Protein AF-A0A961EN95-F1 (afdb_monomer_lite)

pLDDT: mean 81.89, std 14.08, range [35.38, 98.12]

Structure (mmCIF, N/CA/C/O backbone):
data_AF-A0A961EN95-F1
#
_entry.id   AF-A0A961EN95-F1
#
loop_
_atom_site.group_PDB
_atom_site.id
_atom_site.type_symbol
_atom_site.label_atom_id
_atom_site.label_alt_id
_atom_site.label_comp_id
_atom_site.label_asym_id
_atom_site.label_entity_id
_atom_site.label_seq_id
_atom_site.pdbx_PDB_ins_code
_atom_site.Cartn_x
_atom_site.Cartn_y
_atom_site.Cartn_z
_atom_site.occupancy
_atom_site.B_iso_or_equiv
_atom_site.auth_seq_id
_atom_site.auth_comp_id
_atom_site.auth_asym_id
_atom_site.auth_atom_id
_atom_site.pdbx_PDB_model_num
ATOM 1 N N . MET A 1 1 ? -17.219 8.122 46.975 1.00 40.56 1 MET A N 1
ATOM 2 C CA . MET A 1 1 ? -16.950 7.291 45.780 1.00 40.56 1 MET A CA 1
ATOM 3 C C . MET A 1 1 ? -17.227 8.146 44.552 1.00 40.56 1 MET A C 1
ATOM 5 O O . MET A 1 1 ? -18.374 8.546 44.395 1.00 40.56 1 MET A O 1
ATOM 9 N N . PRO A 1 2 ? -16.220 8.526 43.748 1.00 35.81 2 PRO A N 1
ATOM 10 C CA . PRO A 1 2 ? -16.478 9.260 42.516 1.00 35.81 2 PRO A CA 1
ATOM 11 C C . PRO A 1 2 ? -17.086 8.311 41.464 1.00 35.81 2 PRO A C 1
ATOM 13 O O . PRO A 1 2 ? -16.748 7.124 41.459 1.00 35.81 2 PRO A O 1
ATOM 16 N N . PRO A 1 3 ? -17.995 8.794 40.601 1.00 40.59 3 PRO A N 1
ATOM 17 C CA . PRO A 1 3 ? -18.640 7.971 39.585 1.00 40.59 3 PRO A CA 1
ATOM 18 C C . PRO A 1 3 ? -17.612 7.423 38.587 1.00 40.59 3 PRO A C 1
ATOM 20 O O . PRO A 1 3 ? -16.750 8.143 38.085 1.00 40.59 3 PRO A O 1
ATOM 23 N N . THR A 1 4 ? -17.706 6.122 38.325 1.00 43.94 4 THR A N 1
ATOM 24 C CA . THR A 1 4 ? -16.895 5.385 37.359 1.00 43.94 4 THR A CA 1
ATOM 25 C C . THR A 1 4 ? -17.227 5.838 35.938 1.00 43.94 4 THR A C 1
ATOM 27 O O . THR A 1 4 ? -18.357 5.738 35.469 1.00 43.94 4 THR A O 1
ATOM 30 N N . ASP A 1 5 ? -16.206 6.328 35.240 1.00 40.72 5 ASP A N 1
ATOM 31 C CA . ASP A 1 5 ? -16.223 6.892 33.884 1.00 40.72 5 ASP A CA 1
ATOM 32 C C . ASP A 1 5 ? -16.435 5.809 32.785 1.00 40.72 5 ASP A C 1
ATOM 34 O O . ASP A 1 5 ? -15.797 5.807 31.732 1.00 40.72 5 ASP A O 1
ATOM 38 N N . LEU A 1 6 ? -17.326 4.836 33.020 1.00 39.69 6 LEU A N 1
ATOM 39 C CA . LEU A 1 6 ? -17.596 3.667 32.161 1.00 39.69 6 LEU A CA 1
ATOM 40 C C . LEU A 1 6 ? -18.575 3.957 31.003 1.00 39.69 6 LEU A C 1
ATOM 42 O O . LEU A 1 6 ? -19.277 3.064 30.533 1.00 39.69 6 LEU A O 1
ATOM 46 N N . GLY A 1 7 ? -18.639 5.201 30.521 1.00 35.38 7 GLY A N 1
ATOM 47 C CA . GLY A 1 7 ? -19.686 5.623 29.580 1.00 35.38 7 GLY A CA 1
ATOM 48 C C . GLY A 1 7 ? -19.270 6.557 28.449 1.00 35.38 7 GLY A C 1
ATOM 49 O O . GLY A 1 7 ? -20.107 6.885 27.607 1.00 35.38 7 GLY A O 1
ATOM 50 N N . ARG A 1 8 ? -18.007 6.994 28.357 1.00 39.91 8 ARG A N 1
ATOM 51 C CA . ARG A 1 8 ? -17.582 7.829 27.222 1.00 39.91 8 ARG A CA 1
ATOM 52 C C . ARG A 1 8 ? -17.369 6.967 25.978 1.00 39.91 8 ARG A C 1
ATOM 54 O O . ARG A 1 8 ? -16.251 6.560 25.670 1.00 39.91 8 ARG A O 1
ATOM 61 N N . ARG A 1 9 ? -18.453 6.730 25.225 1.00 45.47 9 ARG A N 1
ATOM 62 C CA . ARG A 1 9 ? -18.359 6.370 23.802 1.00 45.47 9 ARG A CA 1
ATOM 63 C C . ARG A 1 9 ? -17.394 7.368 23.148 1.00 45.47 9 ARG A C 1
ATOM 65 O O . ARG A 1 9 ? -17.628 8.573 23.283 1.00 45.47 9 ARG A O 1
ATOM 72 N N . PRO A 1 10 ? -16.313 6.928 22.481 1.00 50.00 10 PRO A N 1
ATOM 73 C CA . PRO A 1 10 ? -15.479 7.854 21.734 1.00 50.00 10 PRO A CA 1
ATOM 74 C C . PRO A 1 10 ? -16.374 8.606 20.746 1.00 50.00 10 PRO A C 1
ATOM 76 O O . PRO A 1 10 ? -17.099 8.001 19.957 1.00 50.00 10 PRO A O 1
ATOM 79 N N . ALA A 1 11 ? -16.382 9.933 20.865 1.00 51.91 11 ALA A N 1
ATOM 80 C CA . ALA A 1 11 ? -17.220 10.806 20.062 1.00 51.91 11 ALA A CA 1
ATOM 81 C C . ALA A 1 11 ? -16.958 10.571 18.563 1.00 51.91 11 ALA A C 1
ATOM 83 O O . ALA A 1 11 ? -15.819 10.685 18.106 1.00 51.91 11 ALA A O 1
ATOM 84 N N . GLY A 1 12 ? -18.026 10.253 17.823 1.00 65.88 12 GLY A N 1
ATOM 85 C CA . GLY A 1 12 ? -18.112 10.307 16.361 1.00 65.88 12 GLY A CA 1
ATOM 86 C C . GLY A 1 12 ? -17.070 9.477 15.606 1.00 65.88 12 GLY A C 1
ATOM 87 O O . GLY A 1 12 ? -15.988 9.972 15.289 1.00 65.88 12 GLY A O 1
ATOM 88 N N . GLY A 1 13 ? -17.412 8.240 15.255 1.00 72.50 13 GLY A N 1
ATOM 89 C CA . GLY A 1 13 ? -16.658 7.430 14.299 1.00 72.50 13 GLY A CA 1
ATOM 90 C C . GLY A 1 13 ? -17.550 6.375 13.648 1.00 72.50 13 GLY A C 1
ATOM 91 O O . GLY A 1 13 ? -18.537 5.940 14.237 1.00 72.50 13 GLY A O 1
ATOM 92 N N . MET A 1 14 ? -17.198 5.973 12.431 1.00 87.62 14 MET A N 1
ATOM 93 C CA . MET A 1 14 ? -17.882 4.948 11.643 1.00 87.62 14 MET A CA 1
ATOM 94 C C . MET A 1 14 ? -16.895 3.795 11.421 1.00 87.62 14 MET A C 1
ATOM 96 O O . MET A 1 14 ? -16.257 3.720 10.371 1.00 87.62 14 MET A O 1
ATOM 100 N N . PRO A 1 15 ? -16.711 2.898 12.407 1.00 87.69 15 PRO A N 1
ATOM 101 C CA . PRO A 1 15 ? -15.605 1.942 12.391 1.00 87.69 15 PRO A CA 1
ATOM 102 C C . PRO A 1 15 ? -15.691 0.957 11.219 1.00 87.69 15 PRO A C 1
ATOM 104 O O . PRO A 1 15 ? -14.666 0.564 10.672 1.00 87.69 15 PRO A O 1
ATOM 107 N N . ARG A 1 16 ? -16.907 0.618 10.767 1.00 88.56 16 ARG A N 1
ATOM 108 C CA . ARG A 1 16 ? -17.115 -0.180 9.550 1.00 88.56 16 ARG A CA 1
ATOM 109 C C . ARG A 1 16 ? -16.594 0.543 8.306 1.00 88.56 16 ARG A C 1
ATOM 111 O O . ARG A 1 16 ? -15.883 -0.064 7.517 1.00 88.56 16 ARG A O 1
ATOM 118 N N . THR A 1 17 ? -16.924 1.823 8.147 1.00 89.81 17 THR A N 1
ATOM 119 C CA . THR A 1 17 ? -16.437 2.644 7.029 1.00 89.81 17 THR A CA 1
ATOM 120 C C . THR A 1 17 ? -14.921 2.779 7.080 1.00 89.81 17 THR A C 1
ATOM 122 O O . THR A 1 17 ? -14.271 2.608 6.059 1.00 89.81 17 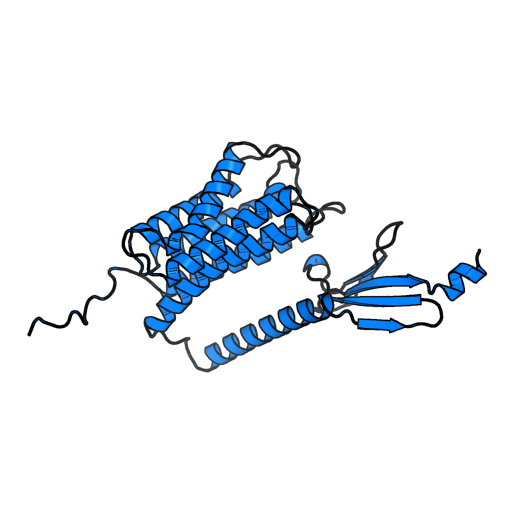THR A O 1
ATOM 125 N N . ALA A 1 18 ? -14.348 2.995 8.269 1.00 92.88 18 ALA A N 1
ATOM 126 C CA . ALA A 1 18 ? -12.901 3.054 8.445 1.00 92.88 18 ALA A CA 1
ATOM 127 C C . ALA A 1 18 ? -12.218 1.739 8.035 1.00 92.88 18 ALA A C 1
ATOM 129 O O . ALA A 1 18 ? -11.213 1.770 7.329 1.00 92.88 18 ALA A O 1
ATOM 130 N N . ALA A 1 19 ? -12.770 0.588 8.436 1.00 92.69 19 ALA A N 1
ATOM 131 C CA . ALA A 1 19 ? -12.238 -0.727 8.078 1.00 92.69 19 ALA A CA 1
ATOM 132 C C . ALA A 1 19 ? -12.330 -0.996 6.569 1.00 92.69 19 ALA A C 1
ATOM 134 O O . ALA A 1 19 ? -11.350 -1.412 5.962 1.00 92.69 19 ALA A O 1
ATOM 135 N N . VAL A 1 20 ? -13.479 -0.709 5.949 1.00 92.25 20 VAL A N 1
ATOM 136 C CA . VAL A 1 20 ? -13.663 -0.885 4.499 1.00 92.25 20 VAL A CA 1
ATOM 137 C C . VAL A 1 20 ? -12.731 0.038 3.715 1.00 92.25 20 VAL A C 1
ATOM 139 O O . VAL A 1 20 ? -12.045 -0.433 2.817 1.00 92.25 20 VAL A O 1
ATOM 142 N N . ALA A 1 21 ? -12.658 1.322 4.074 1.00 94.25 21 ALA A N 1
ATOM 143 C CA . ALA A 1 21 ? -11.811 2.291 3.386 1.00 94.25 21 ALA A CA 1
ATOM 144 C C . ALA A 1 21 ? -10.320 1.947 3.526 1.00 94.25 21 ALA A C 1
ATOM 146 O O . ALA A 1 21 ? -9.598 1.916 2.539 1.00 94.25 21 ALA A O 1
ATOM 147 N N . SER A 1 22 ? -9.850 1.610 4.729 1.00 95.75 22 SER A N 1
ATOM 148 C CA . SER A 1 22 ? -8.441 1.241 4.936 1.00 95.75 22 SER A CA 1
ATOM 149 C C . SER A 1 22 ? -8.048 -0.066 4.237 1.00 95.75 22 SER A C 1
ATOM 151 O O . SER A 1 22 ? -6.969 -0.132 3.656 1.00 95.75 22 SER A O 1
ATOM 153 N N . LEU A 1 23 ? -8.921 -1.081 4.212 1.00 95.19 23 LEU A N 1
ATOM 154 C CA . LEU A 1 23 ? -8.698 -2.290 3.410 1.00 95.19 23 LEU A CA 1
ATOM 155 C C . LEU A 1 23 ? -8.695 -1.985 1.911 1.00 95.19 23 LEU A C 1
ATOM 157 O O . LEU A 1 23 ? -7.833 -2.482 1.191 1.00 95.19 23 LEU A O 1
ATOM 161 N N . ALA A 1 24 ? -9.622 -1.143 1.446 1.00 92.56 24 ALA A N 1
ATOM 162 C CA . ALA A 1 24 ? -9.648 -0.695 0.061 1.00 92.56 24 ALA A CA 1
ATOM 163 C C . ALA A 1 24 ? -8.359 0.054 -0.307 1.00 92.56 24 ALA A C 1
ATOM 165 O O . ALA A 1 24 ? -7.840 -0.177 -1.391 1.00 92.56 24 ALA A O 1
ATOM 166 N N . ALA A 1 25 ? -7.795 0.873 0.589 1.00 95.06 25 ALA A N 1
ATOM 167 C CA . ALA A 1 25 ? -6.512 1.545 0.366 1.00 95.06 25 ALA A CA 1
ATOM 168 C C . ALA A 1 25 ? -5.360 0.545 0.180 1.00 95.06 25 ALA A C 1
ATOM 170 O O . ALA A 1 25 ? -4.603 0.658 -0.780 1.00 95.06 25 ALA A O 1
ATOM 171 N N . VAL A 1 26 ? -5.253 -0.460 1.062 1.00 96.12 26 VAL A N 1
ATOM 172 C CA . VAL A 1 26 ? -4.224 -1.512 0.966 1.00 96.12 26 VAL A CA 1
ATOM 173 C C . VAL A 1 26 ? -4.355 -2.283 -0.345 1.00 96.12 26 VAL A C 1
ATOM 175 O O . VAL A 1 26 ? -3.370 -2.448 -1.058 1.00 96.12 26 VAL A O 1
ATOM 178 N N . LEU A 1 27 ? -5.566 -2.744 -0.671 1.00 92.94 27 LEU A N 1
ATOM 179 C CA . LEU A 1 27 ? -5.818 -3.531 -1.879 1.00 92.94 27 LEU A CA 1
ATOM 180 C C . LEU A 1 27 ? -5.582 -2.712 -3.145 1.00 92.94 27 LEU A C 1
ATOM 182 O O . LEU A 1 27 ? -4.950 -3.205 -4.072 1.00 92.94 27 LEU A O 1
ATOM 186 N N . THR A 1 28 ? -6.046 -1.462 -3.167 1.00 92.62 28 THR A N 1
ATOM 187 C CA . THR A 1 28 ? -5.840 -0.565 -4.307 1.00 92.62 28 THR A CA 1
ATOM 188 C C . THR A 1 28 ? -4.356 -0.343 -4.546 1.00 92.62 28 THR A C 1
ATOM 190 O O . THR A 1 28 ? -3.914 -0.498 -5.677 1.00 92.62 28 THR A O 1
ATOM 193 N N . TYR A 1 29 ? -3.569 -0.076 -3.499 1.00 94.50 29 TYR A N 1
ATOM 194 C CA . TYR A 1 29 ? -2.125 0.085 -3.640 1.00 94.50 29 TYR A CA 1
ATOM 195 C C . TYR A 1 29 ? -1.432 -1.211 -4.081 1.00 94.50 29 TYR A C 1
ATOM 197 O O . TYR A 1 29 ? -0.677 -1.206 -5.051 1.00 94.50 29 TYR A O 1
ATOM 205 N N . ALA A 1 30 ? -1.691 -2.332 -3.402 1.00 90.69 30 ALA A N 1
ATOM 206 C CA . ALA A 1 30 ? -1.017 -3.602 -3.672 1.00 90.69 30 ALA A CA 1
ATOM 207 C C . ALA A 1 30 ? -1.330 -4.138 -5.079 1.00 90.69 30 ALA A C 1
ATOM 209 O O . ALA A 1 30 ? -0.424 -4.501 -5.825 1.00 90.69 30 ALA A O 1
ATOM 210 N N . VAL A 1 31 ? -2.609 -4.146 -5.463 1.00 86.75 31 VAL A N 1
ATOM 211 C CA . VAL A 1 31 ? -3.041 -4.612 -6.787 1.00 86.75 31 VAL A CA 1
ATOM 212 C C . VAL A 1 31 ? -2.673 -3.592 -7.859 1.00 86.75 31 VAL A C 1
ATOM 214 O O . VAL A 1 31 ? -2.130 -3.965 -8.893 1.00 86.75 31 VAL A O 1
ATOM 217 N N . GLY A 1 32 ? -2.920 -2.306 -7.611 1.00 84.62 32 GLY A N 1
ATOM 218 C CA . GLY A 1 32 ? -2.659 -1.237 -8.569 1.00 84.62 32 GLY A CA 1
ATOM 219 C C . GLY A 1 32 ? -1.178 -1.090 -8.912 1.00 84.62 32 GLY A C 1
ATOM 220 O O . GLY A 1 32 ? -0.838 -1.014 -10.088 1.00 84.62 32 GLY A O 1
ATOM 221 N N . SER A 1 33 ? -0.283 -1.155 -7.920 1.00 89.00 33 SER A N 1
ATOM 222 C CA . SER A 1 33 ? 1.169 -1.124 -8.159 1.00 89.00 33 SER A CA 1
ATOM 223 C C . SER A 1 33 ? 1.661 -2.366 -8.907 1.00 89.00 33 SER A C 1
ATOM 225 O O . SER A 1 33 ? 2.522 -2.252 -9.781 1.00 89.00 33 SER A O 1
ATOM 227 N N . GLY A 1 34 ? 1.084 -3.539 -8.624 1.00 86.19 34 GLY A N 1
ATOM 228 C CA . GLY A 1 34 ? 1.354 -4.778 -9.354 1.00 86.19 34 GLY A CA 1
ATOM 229 C C . GLY A 1 34 ? 0.920 -4.706 -10.819 1.00 86.19 34 GLY A C 1
ATOM 230 O O . GLY A 1 34 ? 1.717 -5.008 -11.703 1.00 86.19 34 GLY A O 1
ATOM 231 N N . ILE A 1 35 ? -0.304 -4.236 -11.090 1.00 81.25 35 ILE A N 1
ATOM 232 C CA . ILE A 1 35 ? -0.808 -4.031 -12.459 1.00 81.25 35 ILE A CA 1
ATOM 233 C C . ILE A 1 35 ? 0.032 -2.977 -13.186 1.00 81.25 35 ILE A C 1
ATOM 235 O O . ILE A 1 35 ? 0.451 -3.211 -14.314 1.00 81.25 35 ILE A O 1
ATOM 239 N N . ALA A 1 36 ? 0.313 -1.839 -12.545 1.00 85.31 36 ALA A N 1
ATOM 240 C CA . ALA A 1 36 ? 1.111 -0.769 -13.141 1.00 85.31 36 ALA A CA 1
ATOM 241 C C . ALA A 1 36 ? 2.510 -1.256 -13.544 1.00 85.31 36 ALA A C 1
ATOM 243 O O . ALA A 1 36 ? 3.006 -0.855 -14.592 1.00 85.31 36 ALA A O 1
ATOM 244 N N . SER A 1 37 ? 3.102 -2.148 -12.740 1.00 86.38 37 SER A N 1
ATOM 245 C CA . SER A 1 37 ? 4.394 -2.781 -13.020 1.00 86.38 37 SER A CA 1
ATOM 246 C C . SER A 1 37 ? 4.289 -3.804 -14.161 1.00 86.38 37 SER A C 1
ATOM 248 O O . SER A 1 37 ? 5.134 -3.818 -15.046 1.00 86.38 37 SER A O 1
ATOM 250 N N . ALA A 1 38 ? 3.235 -4.629 -14.179 1.00 80.94 38 ALA A N 1
ATOM 251 C CA . ALA A 1 38 ? 3.020 -5.660 -15.200 1.00 80.94 38 ALA A CA 1
ATOM 252 C C . ALA A 1 38 ? 2.708 -5.097 -16.599 1.00 80.94 38 ALA A C 1
ATOM 254 O O . ALA A 1 38 ? 2.898 -5.787 -17.596 1.00 80.94 38 ALA A O 1
ATOM 255 N N . LEU A 1 39 ? 2.210 -3.860 -16.674 1.00 82.56 39 LEU A N 1
ATOM 256 C CA . LEU A 1 39 ? 1.922 -3.171 -17.933 1.00 82.56 39 LEU A CA 1
ATOM 257 C C . LEU A 1 39 ? 3.146 -2.471 -18.544 1.00 82.56 39 LEU A C 1
ATOM 259 O O . LEU A 1 39 ? 3.028 -1.915 -19.638 1.00 82.56 39 LEU A O 1
ATOM 263 N N . GLN A 1 40 ? 4.296 -2.463 -17.862 1.00 83.94 40 GLN A N 1
ATOM 264 C CA . GLN A 1 40 ? 5.496 -1.821 -18.392 1.00 83.94 40 GLN A CA 1
ATOM 265 C C . GLN A 1 40 ? 6.190 -2.678 -19.463 1.00 83.94 40 GLN A C 1
ATOM 267 O O . GLN A 1 40 ? 6.156 -3.907 -19.382 1.00 83.94 40 GLN A O 1
ATOM 272 N N . PRO A 1 41 ? 6.845 -2.052 -20.462 1.00 75.62 41 PRO A N 1
ATOM 273 C CA . PRO A 1 41 ? 7.662 -2.767 -21.439 1.00 75.62 41 PRO A CA 1
ATOM 274 C C . PRO A 1 41 ? 8.852 -3.489 -20.784 1.00 75.62 41 PRO A C 1
ATOM 276 O O . PRO A 1 41 ? 9.257 -3.168 -19.663 1.00 75.62 41 PRO A O 1
ATOM 279 N N . THR A 1 42 ? 9.467 -4.421 -21.520 1.00 68.31 42 THR A N 1
ATOM 280 C CA . THR A 1 42 ? 10.702 -5.111 -21.110 1.00 68.31 42 THR A CA 1
ATOM 281 C C . THR A 1 42 ? 11.794 -4.093 -20.756 1.00 68.31 42 THR A C 1
ATOM 283 O O . THR A 1 42 ? 12.233 -3.340 -21.625 1.00 68.31 42 THR A O 1
ATOM 286 N N . GLY A 1 43 ? 12.204 -4.047 -19.483 1.00 70.56 43 GLY A N 1
ATOM 287 C CA . GLY A 1 43 ? 13.193 -3.091 -18.957 1.00 70.56 43 GLY A CA 1
ATOM 288 C C . GLY A 1 43 ? 12.840 -2.487 -17.591 1.00 70.56 43 GLY A C 1
ATOM 289 O O . GLY A 1 43 ? 13.733 -2.035 -16.875 1.00 70.56 43 GLY A O 1
ATOM 290 N N . TYR A 1 44 ? 11.563 -2.518 -17.189 1.00 81.50 44 TYR A N 1
ATOM 291 C CA . TYR A 1 44 ? 11.154 -2.145 -15.831 1.00 81.50 44 TYR A CA 1
ATOM 292 C C . TYR A 1 44 ? 11.327 -3.324 -14.865 1.00 81.50 44 TYR A C 1
ATOM 294 O O . TYR A 1 44 ? 10.614 -4.324 -14.949 1.00 81.50 44 TYR A O 1
ATOM 302 N N . ALA A 1 45 ? 12.261 -3.198 -13.924 1.00 83.88 45 ALA A N 1
ATOM 303 C CA . ALA A 1 45 ? 12.515 -4.198 -12.891 1.00 83.88 45 ALA A CA 1
ATOM 304 C C . ALA A 1 45 ? 11.823 -3.780 -11.583 1.00 83.88 45 ALA A C 1
ATOM 306 O O . ALA A 1 45 ? 12.320 -2.917 -10.864 1.00 83.88 45 ALA A O 1
ATOM 307 N N . ALA A 1 46 ? 10.655 -4.356 -11.279 1.00 85.00 46 ALA A N 1
ATOM 308 C CA . ALA A 1 46 ? 9.823 -3.955 -10.134 1.00 85.00 46 ALA A CA 1
ATOM 309 C C . ALA A 1 46 ? 10.471 -4.202 -8.756 1.00 85.00 46 ALA A C 1
ATOM 311 O O . ALA A 1 46 ? 10.042 -3.639 -7.751 1.00 85.00 46 ALA A O 1
ATOM 312 N N . ASP A 1 47 ? 11.481 -5.061 -8.691 1.00 83.25 47 ASP A N 1
ATOM 313 C CA . ASP A 1 47 ? 12.288 -5.311 -7.502 1.00 83.25 47 ASP A CA 1
ATOM 314 C C . ASP A 1 47 ? 13.298 -4.189 -7.235 1.00 83.25 47 ASP A C 1
ATOM 316 O O . ASP A 1 47 ? 13.544 -3.862 -6.076 1.00 83.25 47 ASP A O 1
ATOM 320 N N . GLN A 1 48 ? 13.826 -3.562 -8.286 1.00 84.88 48 GLN A N 1
ATOM 321 C CA . GLN A 1 48 ? 14.846 -2.517 -8.187 1.00 84.88 48 GLN A CA 1
ATOM 322 C C . GLN A 1 48 ? 14.261 -1.105 -8.303 1.00 84.88 48 GLN A C 1
ATOM 324 O O . GLN A 1 48 ? 14.651 -0.214 -7.556 1.00 84.88 48 GLN A O 1
ATOM 329 N N . GLN A 1 49 ? 13.299 -0.895 -9.200 1.00 88.12 49 GLN A N 1
ATOM 330 C CA . GLN A 1 49 ? 12.781 0.426 -9.560 1.00 88.12 49 GLN A CA 1
ATOM 331 C C . GLN A 1 49 ? 11.549 0.821 -8.739 1.00 88.12 49 GLN A C 1
ATOM 333 O O . GLN A 1 49 ? 10.697 -0.010 -8.384 1.00 88.12 49 GLN A O 1
ATOM 338 N N . SER A 1 50 ? 11.442 2.120 -8.450 1.00 90.12 50 SER A N 1
ATOM 339 C CA . SER A 1 50 ? 10.388 2.662 -7.600 1.00 90.12 50 SER A CA 1
ATOM 340 C C . SER A 1 50 ? 9.020 2.537 -8.262 1.00 90.12 50 SER A C 1
ATOM 342 O O . SER A 1 50 ? 8.879 2.654 -9.482 1.00 90.12 50 SER A O 1
ATOM 344 N N . VAL A 1 51 ? 7.973 2.373 -7.453 1.00 89.81 51 VAL A N 1
ATOM 345 C CA . VAL A 1 51 ? 6.589 2.535 -7.929 1.00 89.81 51 VAL A CA 1
ATOM 346 C C . VAL A 1 51 ? 6.332 3.986 -8.334 1.00 89.81 51 VAL A C 1
ATOM 348 O O . VAL A 1 51 ? 5.571 4.236 -9.265 1.00 89.81 51 VAL A O 1
ATOM 351 N N . THR A 1 52 ? 6.965 4.955 -7.664 1.00 91.06 52 THR A N 1
ATOM 352 C CA . THR A 1 52 ? 6.794 6.377 -8.000 1.00 91.06 52 THR A CA 1
ATOM 353 C C . THR A 1 52 ? 7.405 6.749 -9.346 1.00 91.06 52 THR A C 1
ATOM 355 O O . THR A 1 52 ? 6.983 7.745 -9.932 1.00 91.06 52 THR A O 1
ATOM 358 N N . ASP A 1 53 ? 8.354 5.967 -9.870 1.00 90.88 53 ASP A N 1
ATOM 359 C CA . ASP A 1 53 ? 8.919 6.201 -11.205 1.00 90.88 53 ASP A CA 1
ATOM 360 C C . ASP A 1 53 ? 7.860 5.997 -12.295 1.00 90.88 53 ASP A C 1
ATOM 362 O O . ASP A 1 53 ? 7.899 6.653 -13.332 1.00 90.88 53 ASP A O 1
ATOM 366 N N . LEU A 1 54 ? 6.837 5.179 -12.019 1.00 90.00 54 LEU A N 1
ATOM 367 C CA . LEU A 1 54 ? 5.703 4.950 -12.916 1.00 90.00 54 LEU A CA 1
ATOM 368 C C . LEU A 1 54 ? 4.768 6.165 -13.052 1.00 90.00 54 LEU A C 1
ATOM 370 O O . LEU A 1 54 ? 3.824 6.128 -13.840 1.00 90.00 54 LEU A O 1
ATOM 374 N N . LEU A 1 55 ? 5.007 7.230 -12.279 1.00 90.56 55 LEU A N 1
ATOM 375 C CA . LEU A 1 55 ? 4.316 8.513 -12.409 1.00 90.56 55 LEU A CA 1
ATOM 376 C C . LEU A 1 55 ? 4.966 9.430 -13.451 1.00 90.56 55 LEU A C 1
ATOM 378 O O . LEU A 1 55 ? 4.381 10.462 -13.766 1.00 90.56 55 LEU A O 1
ATOM 382 N N . ALA A 1 56 ? 6.146 9.083 -13.972 1.00 90.31 56 ALA A N 1
ATOM 383 C CA . ALA A 1 56 ? 6.863 9.934 -14.909 1.00 90.31 56 ALA A CA 1
ATOM 384 C C . ALA A 1 56 ? 6.148 10.077 -16.265 1.00 90.31 56 ALA A C 1
ATOM 386 O O . ALA A 1 56 ? 5.452 9.179 -16.750 1.00 90.31 56 ALA A O 1
ATOM 387 N N . ASP A 1 57 ? 6.343 11.228 -16.894 1.00 85.56 57 ASP A N 1
ATOM 388 C CA . ASP A 1 57 ? 5.931 11.517 -18.257 1.00 85.56 57 ASP A CA 1
ATOM 389 C C . ASP A 1 57 ? 6.606 10.550 -19.244 1.00 85.56 57 ASP A C 1
ATOM 391 O O . ASP A 1 57 ? 7.753 10.138 -19.082 1.00 85.56 57 ASP A O 1
ATOM 395 N N . GLY A 1 58 ? 5.851 10.120 -20.259 1.00 82.31 58 GLY A N 1
ATOM 396 C CA . GLY A 1 58 ? 6.308 9.128 -21.239 1.00 82.31 58 GLY A CA 1
ATOM 397 C C . GLY A 1 58 ? 6.200 7.663 -20.791 1.00 82.31 58 GLY A C 1
ATOM 398 O O . GLY A 1 58 ? 6.343 6.778 -21.633 1.00 82.31 58 GLY A O 1
ATOM 399 N N . VAL A 1 59 ? 5.875 7.383 -19.521 1.00 86.38 59 VAL A N 1
ATOM 400 C CA . VAL A 1 59 ? 5.642 6.011 -19.039 1.00 86.38 59 VAL A CA 1
ATOM 401 C C . VAL A 1 59 ? 4.318 5.452 -19.595 1.00 86.38 59 VAL A C 1
ATOM 403 O O . VAL A 1 59 ? 3.256 6.068 -19.417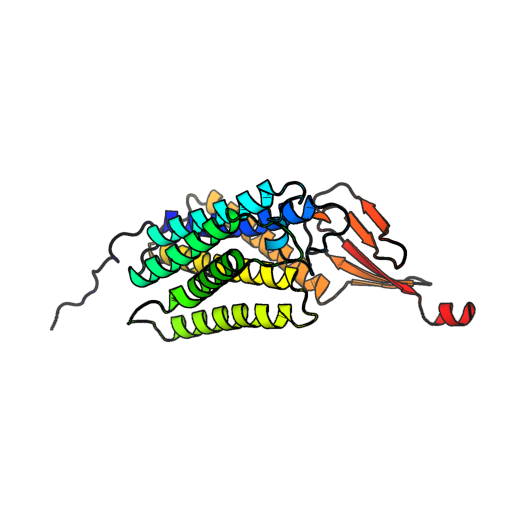 1.00 86.38 59 VAL A O 1
ATOM 406 N N . PRO A 1 60 ? 4.324 4.270 -20.244 1.00 81.75 60 PRO A N 1
ATOM 407 C CA . PRO A 1 60 ? 3.105 3.608 -20.697 1.00 81.75 60 PRO A CA 1
ATOM 408 C C . PRO A 1 60 ? 2.123 3.353 -19.552 1.00 81.75 60 PRO A C 1
ATOM 410 O O . PRO A 1 60 ? 2.500 2.942 -18.456 1.00 81.75 60 PRO A O 1
ATOM 413 N N . PHE A 1 61 ? 0.833 3.576 -19.815 1.00 84.44 61 PHE A N 1
ATOM 414 C CA . PHE A 1 61 ? -0.248 3.343 -18.848 1.00 84.44 61 PHE A CA 1
ATOM 415 C C . PHE A 1 61 ? -0.077 4.082 -17.505 1.00 84.44 61 PHE A C 1
ATOM 417 O O . PHE A 1 61 ? -0.637 3.655 -16.496 1.00 84.44 61 PHE A O 1
ATOM 424 N N . ARG A 1 62 ? 0.616 5.233 -17.493 1.00 87.31 62 ARG A N 1
ATOM 425 C CA . ARG A 1 62 ? 0.811 6.108 -16.316 1.00 87.31 62 ARG A CA 1
ATOM 426 C C . ARG A 1 62 ? -0.456 6.335 -15.488 1.00 87.31 62 ARG A C 1
ATOM 428 O O . ARG A 1 62 ? -0.411 6.402 -14.262 1.00 87.31 62 ARG A O 1
ATOM 435 N N . TRP A 1 63 ? -1.608 6.429 -16.150 1.00 86.19 63 TRP A N 1
ATOM 436 C CA . TRP A 1 63 ? -2.907 6.616 -15.500 1.00 86.19 63 TRP A CA 1
ATOM 437 C C . TRP A 1 63 ? -3.234 5.524 -14.464 1.00 86.19 63 TRP A C 1
ATOM 439 O O . TRP A 1 63 ? -3.941 5.810 -13.500 1.00 86.19 63 TRP A O 1
ATOM 449 N N . VAL A 1 64 ? -2.698 4.304 -14.611 1.00 87.50 64 VAL A N 1
ATOM 450 C CA . VAL A 1 64 ? -2.854 3.211 -13.637 1.00 87.50 64 VAL A CA 1
ATOM 451 C C . VAL A 1 64 ? -2.095 3.530 -12.350 1.00 87.50 64 VAL A C 1
ATOM 453 O O . VAL A 1 64 ? -2.655 3.394 -11.261 1.00 87.50 64 VAL A O 1
ATOM 456 N N . ALA A 1 65 ? -0.850 4.004 -12.454 1.00 88.12 65 ALA A N 1
ATOM 457 C CA . ALA A 1 65 ? -0.053 4.418 -11.301 1.00 88.12 65 ALA A CA 1
ATOM 458 C C . ALA A 1 65 ? -0.682 5.637 -10.605 1.00 88.12 65 ALA A C 1
ATOM 460 O O . ALA A 1 65 ? -0.917 5.601 -9.397 1.00 88.12 65 ALA A O 1
ATOM 461 N N . VAL A 1 66 ? -1.071 6.663 -11.371 1.00 91.75 66 VAL A N 1
ATOM 462 C CA . VAL A 1 66 ? -1.792 7.845 -10.860 1.00 91.75 66 VAL A CA 1
ATOM 463 C C . VAL A 1 66 ? -3.065 7.427 -10.121 1.00 91.75 66 VAL A C 1
ATOM 465 O O . VAL A 1 66 ? -3.263 7.794 -8.962 1.00 91.75 66 VAL A O 1
ATOM 468 N N . GLY A 1 67 ? -3.905 6.600 -10.752 1.00 89.31 67 GLY A N 1
ATOM 469 C CA . GLY A 1 67 ? -5.135 6.087 -10.150 1.00 89.31 67 GLY A CA 1
ATOM 470 C C . GLY A 1 67 ? -4.873 5.306 -8.863 1.00 89.31 67 GLY A C 1
ATOM 471 O O . GLY A 1 67 ? -5.593 5.482 -7.882 1.00 89.31 67 GLY A O 1
ATOM 472 N N . THR A 1 68 ? -3.802 4.510 -8.829 1.00 92.81 68 THR A N 1
ATOM 473 C CA . THR A 1 68 ? -3.383 3.744 -7.648 1.00 92.81 68 THR A CA 1
ATOM 474 C C . THR A 1 68 ? -3.074 4.658 -6.462 1.00 92.81 68 THR A C 1
ATOM 476 O O . THR A 1 68 ? -3.622 4.448 -5.377 1.00 92.81 68 THR A O 1
ATOM 479 N N . PHE A 1 69 ? -2.242 5.688 -6.651 1.00 94.69 69 PHE A N 1
ATOM 480 C CA . PHE A 1 69 ? -1.891 6.636 -5.586 1.00 94.69 69 PHE A CA 1
ATOM 481 C C . PHE A 1 69 ? -3.091 7.483 -5.155 1.00 94.69 69 PHE A C 1
ATOM 483 O O . PHE A 1 69 ? -3.386 7.565 -3.961 1.00 94.69 69 PHE A O 1
ATOM 490 N N . VAL A 1 70 ? -3.832 8.052 -6.112 1.00 95.62 70 VAL A N 1
ATOM 491 C CA . VAL A 1 70 ? -4.986 8.920 -5.836 1.00 95.62 70 VAL A CA 1
ATOM 492 C C . VAL A 1 70 ? -6.068 8.172 -5.063 1.00 95.62 70 VAL A C 1
ATOM 494 O O . VAL A 1 70 ? -6.505 8.635 -4.010 1.00 95.62 70 VAL A O 1
ATOM 497 N N . LEU A 1 71 ? -6.480 6.993 -5.532 1.00 94.19 71 LEU A N 1
ATOM 498 C CA . LEU A 1 71 ? -7.527 6.219 -4.866 1.00 94.19 71 LEU A CA 1
ATOM 499 C C . LEU A 1 71 ? -7.072 5.731 -3.487 1.00 94.19 71 LEU A C 1
ATOM 501 O O . LEU A 1 71 ? -7.827 5.854 -2.523 1.00 94.19 71 LEU A O 1
ATOM 505 N N . SER A 1 72 ? -5.835 5.239 -3.358 1.00 95.00 72 SER A N 1
ATOM 506 C CA . SER A 1 72 ? -5.306 4.791 -2.063 1.00 95.00 72 SER A CA 1
ATOM 507 C C . SER A 1 72 ? -5.240 5.942 -1.055 1.00 95.00 72 SER A C 1
ATOM 509 O O . SER A 1 72 ? -5.689 5.790 0.081 1.00 95.00 72 SER A O 1
ATOM 511 N N . GLY A 1 73 ? -4.754 7.115 -1.473 1.00 96.50 73 GLY A N 1
ATOM 512 C CA . GLY A 1 73 ? -4.694 8.317 -0.643 1.00 96.50 73 GLY A CA 1
ATOM 513 C C . GLY A 1 73 ? -6.077 8.795 -0.190 1.00 96.50 73 GLY A C 1
ATOM 514 O O . GLY A 1 73 ? -6.296 8.997 1.008 1.00 96.50 73 GLY A O 1
ATOM 515 N N . LEU A 1 74 ? -7.047 8.875 -1.107 1.00 96.75 74 LEU A N 1
ATOM 516 C CA . LEU A 1 74 ? -8.434 9.239 -0.789 1.00 96.75 74 LEU A CA 1
ATOM 517 C C . LEU A 1 74 ? -9.079 8.254 0.196 1.00 96.75 74 LEU A C 1
ATOM 519 O O . LEU A 1 74 ? -9.763 8.669 1.136 1.00 96.75 74 LEU A O 1
ATOM 523 N N . MET A 1 75 ? -8.829 6.954 0.030 1.00 97.31 75 MET A N 1
ATOM 524 C CA . MET A 1 75 ? -9.312 5.927 0.953 1.00 97.31 75 MET A CA 1
ATOM 525 C C . MET A 1 75 ? -8.686 6.056 2.351 1.00 97.31 75 MET A C 1
ATOM 527 O O . MET A 1 75 ? -9.382 5.865 3.352 1.00 97.31 75 MET A O 1
ATOM 531 N N . VAL A 1 76 ? -7.412 6.452 2.456 1.00 97.50 76 VAL A N 1
ATOM 532 C CA . VAL A 1 76 ? -6.774 6.768 3.748 1.00 97.50 76 VAL A CA 1
ATOM 533 C C . VAL A 1 76 ? -7.398 8.005 4.394 1.00 97.50 76 VAL A C 1
ATOM 535 O O . VAL A 1 76 ? -7.660 7.982 5.597 1.00 97.50 76 VAL A O 1
ATOM 538 N N . VAL A 1 77 ? -7.697 9.062 3.631 1.00 97.81 77 VAL A N 1
ATOM 539 C CA . VAL A 1 77 ? -8.394 10.254 4.155 1.00 97.81 77 VAL A CA 1
ATOM 540 C C . VAL A 1 77 ? -9.777 9.877 4.691 1.00 97.81 77 VAL A C 1
ATOM 542 O O . VAL A 1 77 ? -10.130 10.242 5.815 1.00 97.81 77 VAL A O 1
ATOM 545 N N . LEU A 1 78 ? -10.543 9.087 3.935 1.00 96.38 78 LEU A N 1
ATOM 546 C CA . LEU A 1 78 ? -11.847 8.590 4.373 1.00 96.38 78 LEU A CA 1
ATOM 547 C C . LEU A 1 78 ? -11.727 7.740 5.647 1.00 96.38 78 LEU A C 1
ATOM 549 O O . LEU A 1 78 ? -12.504 7.921 6.590 1.00 96.38 78 LEU A O 1
ATOM 553 N N . ALA A 1 79 ? -10.728 6.853 5.710 1.00 95.38 79 ALA A N 1
ATOM 554 C CA . ALA A 1 79 ? -10.440 6.071 6.906 1.00 95.38 79 ALA A CA 1
ATOM 555 C C . ALA A 1 79 ? -10.107 6.978 8.099 1.00 95.38 79 ALA A C 1
ATOM 557 O O . ALA A 1 79 ? -10.644 6.766 9.184 1.00 95.38 79 ALA A O 1
ATOM 558 N N . ALA A 1 80 ? -9.303 8.025 7.902 1.00 95.62 80 ALA A N 1
ATOM 559 C CA . ALA A 1 80 ? -8.930 8.981 8.940 1.00 95.62 80 ALA A CA 1
ATOM 560 C C . ALA A 1 80 ? -10.133 9.728 9.524 1.00 95.62 80 ALA A C 1
ATOM 562 O O . ALA A 1 80 ? -10.234 9.875 10.744 1.00 95.62 80 ALA A O 1
ATOM 563 N N . ILE A 1 81 ? -11.065 10.160 8.672 1.00 94.69 81 ILE A N 1
ATOM 564 C CA . ILE A 1 81 ? -12.297 10.841 9.090 1.00 94.69 81 ILE A CA 1
ATOM 565 C C . ILE A 1 81 ? -13.188 9.886 9.900 1.00 94.69 81 ILE A C 1
ATOM 567 O O . ILE A 1 81 ? -13.712 10.263 10.955 1.00 94.69 81 ILE A O 1
ATOM 571 N N . ALA A 1 82 ? -13.323 8.641 9.435 1.00 92.56 82 ALA A N 1
ATOM 572 C CA . ALA A 1 82 ? -14.214 7.638 10.009 1.00 92.56 82 ALA A CA 1
ATOM 573 C C . ALA A 1 82 ? -13.668 6.950 11.277 1.00 92.56 82 ALA A C 1
ATOM 575 O O . ALA A 1 82 ? -14.454 6.410 12.061 1.00 92.56 82 ALA A O 1
ATOM 576 N N . LEU A 1 83 ? -12.350 6.940 11.499 1.00 91.94 83 LEU A N 1
ATOM 577 C CA . LEU A 1 83 ? -11.722 6.189 12.589 1.00 91.94 83 LEU A CA 1
ATOM 578 C C . LEU A 1 83 ? -12.077 6.786 13.970 1.00 91.94 83 LEU A C 1
ATOM 580 O O . LEU A 1 83 ? -11.887 7.985 14.183 1.00 91.94 83 LEU A O 1
ATOM 584 N N . PRO A 1 84 ? -12.531 5.987 14.958 1.00 89.56 84 PRO A N 1
ATOM 585 C CA . PRO A 1 84 ? -12.941 6.483 16.277 1.00 89.56 84 PRO A CA 1
ATOM 586 C C . PRO A 1 84 ? -11.741 6.759 17.209 1.00 89.56 84 PRO A C 1
ATOM 588 O O . PRO A 1 84 ? -11.660 6.240 18.320 1.00 89.56 84 PRO A O 1
ATOM 591 N N . VAL A 1 85 ? -10.789 7.584 16.764 1.00 88.75 85 VAL A N 1
ATOM 592 C CA . VAL A 1 85 ? -9.590 7.992 17.526 1.00 88.75 85 VAL A CA 1
ATOM 593 C C . VAL A 1 85 ? -9.590 9.494 17.829 1.00 88.75 85 VAL A C 1
ATOM 595 O O . VAL A 1 85 ? -10.458 10.234 17.361 1.00 88.75 85 VAL A O 1
ATOM 598 N N . ALA A 1 86 ? -8.625 9.963 18.626 1.00 89.44 86 ALA A N 1
ATOM 599 C CA . ALA A 1 86 ? -8.454 11.384 18.929 1.00 89.44 86 ALA A CA 1
ATOM 600 C C . ALA A 1 86 ? -8.242 12.228 17.657 1.00 89.44 86 ALA A C 1
ATOM 602 O O . ALA A 1 86 ? -7.598 11.777 16.710 1.00 89.44 86 ALA A O 1
ATOM 603 N N . ARG A 1 87 ? -8.728 13.480 17.660 1.00 89.81 87 ARG A N 1
ATOM 604 C CA . ARG A 1 87 ? -8.622 14.403 16.512 1.00 89.81 87 ARG A CA 1
ATOM 605 C C . ARG A 1 87 ? -7.185 14.596 16.021 1.00 89.81 87 ARG A C 1
ATOM 607 O O . ARG A 1 87 ? -6.984 14.667 14.819 1.00 89.81 87 ARG A O 1
ATOM 614 N N . SER A 1 88 ? -6.198 14.616 16.921 1.00 91.56 88 SER A N 1
ATOM 615 C CA . SER A 1 88 ? -4.775 14.713 16.558 1.00 91.56 88 SER A CA 1
ATOM 616 C C . SER A 1 88 ? -4.320 13.555 15.668 1.00 91.56 88 SER A C 1
ATOM 618 O O . SER A 1 88 ? -3.680 13.780 14.648 1.00 91.56 88 SER A O 1
ATOM 620 N N . ARG A 1 89 ? -4.708 12.322 16.015 1.00 93.00 89 ARG A N 1
ATOM 621 C CA . ARG A 1 89 ? -4.397 11.115 15.237 1.00 93.00 89 ARG A CA 1
ATOM 622 C C . ARG A 1 89 ? -5.088 11.128 13.880 1.00 93.00 89 ARG A C 1
ATOM 624 O O . ARG A 1 89 ? -4.456 10.804 12.882 1.00 93.00 89 ARG A O 1
ATOM 631 N N . ARG A 1 90 ? -6.356 11.558 13.837 1.00 93.00 90 ARG A N 1
ATOM 632 C CA . ARG A 1 90 ? -7.091 11.728 12.572 1.00 93.00 90 ARG A CA 1
ATOM 633 C C . ARG A 1 90 ? -6.438 12.778 11.683 1.00 93.00 90 ARG A C 1
ATOM 635 O O . ARG A 1 90 ? -6.300 12.538 10.496 1.00 93.00 90 ARG A O 1
ATOM 642 N N . GLY A 1 91 ? -6.020 13.905 12.260 1.00 95.25 91 GLY A N 1
ATOM 643 C CA . GLY A 1 91 ? -5.361 14.988 11.536 1.00 95.25 91 GLY A CA 1
ATOM 644 C C . GLY A 1 91 ? -4.074 14.522 10.865 1.00 95.25 91 GLY A C 1
ATOM 645 O O . GLY A 1 91 ? -3.940 14.675 9.659 1.00 95.25 91 GLY A O 1
ATOM 646 N N . VAL A 1 92 ? -3.175 13.874 11.615 1.00 96.88 92 VAL A N 1
ATOM 647 C CA . VAL A 1 92 ? -1.925 13.335 11.049 1.00 96.88 92 VAL A CA 1
ATOM 648 C C . VAL A 1 92 ? -2.212 12.287 9.971 1.00 96.88 92 VAL A C 1
ATOM 650 O O . VAL A 1 92 ? -1.637 12.348 8.891 1.00 96.88 92 VAL A O 1
ATOM 653 N N . LEU A 1 93 ? -3.154 11.370 10.207 1.00 96.12 93 LEU A N 1
ATOM 654 C CA . LEU A 1 93 ? -3.508 10.353 9.216 1.00 96.12 93 LEU A CA 1
ATOM 655 C C . LEU A 1 93 ? -4.132 10.957 7.942 1.00 96.12 93 LEU A C 1
ATOM 657 O O . LEU A 1 93 ? -3.810 10.526 6.838 1.00 96.12 93 LEU A O 1
ATOM 661 N N . ALA A 1 94 ? -4.986 11.975 8.082 1.00 97.12 94 ALA A N 1
ATOM 662 C CA . ALA A 1 94 ? -5.592 12.688 6.960 1.00 97.12 94 ALA A CA 1
ATOM 663 C C . ALA A 1 94 ? -4.546 13.465 6.150 1.00 97.12 94 ALA A C 1
ATOM 665 O O . ALA A 1 94 ? -4.602 13.438 4.925 1.00 97.12 94 ALA A O 1
ATOM 666 N N . VAL A 1 95 ? -3.567 14.092 6.812 1.00 98.12 95 VAL A N 1
ATOM 667 C CA . VAL A 1 95 ? -2.417 14.724 6.144 1.00 98.12 95 VAL A CA 1
ATOM 668 C C . VAL A 1 95 ? -1.621 13.688 5.353 1.00 98.12 95 VAL A C 1
ATOM 670 O O . VAL A 1 95 ? -1.305 13.935 4.195 1.00 98.12 95 VAL A O 1
ATOM 673 N N . GLY A 1 96 ? -1.374 12.505 5.924 1.00 97.31 96 GLY A N 1
ATOM 674 C CA . GLY A 1 96 ? -0.715 11.407 5.216 1.00 97.31 96 GLY A CA 1
ATOM 675 C C . GLY A 1 96 ? -1.475 10.969 3.962 1.00 97.31 96 GLY A C 1
ATOM 676 O O . GLY A 1 96 ? -0.899 10.918 2.881 1.00 97.31 96 GLY A O 1
ATOM 677 N N . GLY A 1 97 ? -2.782 10.714 4.078 1.00 97.06 97 GLY A N 1
ATOM 678 C CA . GLY A 1 97 ? -3.618 10.335 2.932 1.00 97.06 97 GLY A CA 1
ATOM 679 C C . GLY A 1 97 ? -3.718 11.429 1.861 1.00 97.06 97 GLY A C 1
ATOM 680 O O . GLY A 1 97 ? -3.653 11.137 0.666 1.00 97.06 97 GLY A O 1
ATOM 681 N N . ALA A 1 98 ? -3.812 12.696 2.273 1.00 98.12 98 ALA A N 1
ATOM 682 C CA . ALA A 1 98 ? -3.809 13.832 1.356 1.00 98.12 98 ALA A CA 1
ATOM 683 C C . ALA A 1 98 ? -2.465 13.952 0.625 1.00 98.12 98 ALA A C 1
ATOM 685 O O . ALA A 1 98 ? -2.457 14.120 -0.589 1.00 98.12 98 ALA A O 1
ATOM 686 N N . ALA A 1 99 ? -1.343 13.784 1.329 1.00 97.75 99 ALA A N 1
ATOM 687 C CA . ALA A 1 99 ? -0.011 13.814 0.732 1.00 97.75 99 ALA A CA 1
ATOM 688 C C . ALA A 1 99 ? 0.196 12.687 -0.294 1.00 97.75 99 ALA A C 1
ATOM 690 O O . ALA A 1 99 ? 0.717 12.956 -1.369 1.00 97.75 99 ALA A O 1
ATOM 691 N N . VAL A 1 100 ? -0.285 11.464 -0.028 1.00 97.12 100 VAL A N 1
ATOM 692 C CA . VAL A 1 100 ? -0.299 10.360 -1.016 1.00 97.12 100 VAL A CA 1
ATOM 693 C C . VAL A 1 100 ? -1.149 10.713 -2.242 1.00 97.12 100 VAL A C 1
ATOM 695 O O . VAL A 1 100 ? -0.764 10.421 -3.371 1.00 97.12 100 VAL A O 1
ATOM 698 N N . THR A 1 101 ? -2.298 11.361 -2.033 1.00 97.06 101 THR A N 1
ATOM 699 C CA . THR A 1 101 ? -3.180 11.788 -3.132 1.00 97.06 101 THR A CA 1
ATOM 700 C C . THR A 1 101 ? -2.497 12.840 -4.005 1.00 97.06 101 THR A C 1
ATOM 702 O O . THR A 1 101 ? -2.480 12.707 -5.224 1.00 97.06 101 THR A O 1
ATOM 705 N N . VAL A 1 102 ? -1.904 13.863 -3.382 1.00 97.12 102 VAL A N 1
ATOM 706 C CA . VAL A 1 102 ? -1.168 14.929 -4.076 1.00 97.12 102 VAL A CA 1
ATOM 707 C C . VAL A 1 102 ? 0.051 14.360 -4.795 1.00 97.12 102 VAL A C 1
ATOM 709 O O . VAL A 1 102 ? 0.267 14.708 -5.946 1.00 97.12 102 VAL A O 1
ATOM 712 N N . LEU A 1 103 ? 0.788 13.436 -4.171 1.00 95.31 103 LEU A N 1
ATOM 713 C CA . LEU A 1 103 ? 1.932 12.753 -4.779 1.00 95.31 103 LEU A CA 1
ATOM 714 C C . LEU A 1 103 ? 1.576 12.119 -6.131 1.00 95.31 103 LEU A C 1
ATOM 716 O O . LEU A 1 103 ? 2.332 12.265 -7.080 1.00 95.31 103 LEU A O 1
ATOM 720 N N . GLY A 1 104 ? 0.417 11.458 -6.231 1.00 92.50 104 GLY A N 1
ATOM 721 C CA . GLY A 1 104 ? -0.050 10.860 -7.486 1.00 92.50 104 GLY A CA 1
ATOM 722 C C . GLY A 1 104 ? -0.518 11.866 -8.544 1.00 92.50 104 GLY A C 1
ATOM 723 O O . GLY A 1 104 ? -0.650 11.492 -9.704 1.00 92.50 104 GLY A O 1
ATOM 724 N N . LEU A 1 105 ? -0.799 13.113 -8.156 1.00 93.62 105 LEU A N 1
ATOM 725 C CA . LEU A 1 105 ? -1.251 14.187 -9.049 1.00 93.62 105 LEU A CA 1
ATOM 726 C C . LEU A 1 105 ? -0.127 15.137 -9.466 1.00 93.62 105 LEU A C 1
ATOM 728 O O . LEU A 1 105 ? -0.324 15.926 -10.391 1.00 93.62 105 LEU A O 1
ATOM 732 N N . LEU A 1 106 ? 1.011 15.107 -8.770 1.00 92.56 106 LEU A N 1
ATOM 733 C CA . LEU A 1 106 ? 2.147 15.940 -9.124 1.00 92.56 106 LEU A CA 1
ATOM 734 C C . LEU A 1 106 ? 2.700 15.502 -10.487 1.00 92.56 106 LEU A C 1
ATOM 736 O O . LEU A 1 106 ? 2.876 14.300 -10.709 1.00 92.56 106 LEU A O 1
ATOM 740 N N . PRO A 1 107 ? 2.967 16.457 -11.395 1.00 85.38 107 PRO A N 1
ATOM 741 C CA . PRO A 1 107 ? 3.683 16.153 -12.622 1.00 85.38 107 PRO A CA 1
ATOM 742 C C . PRO A 1 107 ? 5.077 15.631 -12.269 1.00 85.38 107 PRO A C 1
ATOM 744 O O . PRO A 1 107 ? 5.652 16.018 -11.249 1.00 85.38 107 PRO A O 1
ATOM 747 N N . ARG A 1 108 ? 5.590 14.722 -13.094 1.00 89.00 108 ARG A N 1
ATOM 748 C CA . ARG A 1 108 ? 6.941 14.191 -12.950 1.00 89.00 108 ARG A CA 1
ATOM 749 C C . ARG A 1 108 ? 7.547 14.064 -14.332 1.00 89.00 108 ARG A C 1
ATOM 751 O O . ARG A 1 108 ? 7.140 13.201 -15.100 1.00 89.00 108 ARG A O 1
ATOM 758 N N . ASP A 1 109 ? 8.547 14.878 -14.628 1.00 85.81 109 ASP A N 1
ATOM 759 C CA . ASP A 1 109 ? 9.051 14.988 -16.000 1.00 85.81 109 ASP A CA 1
ATOM 760 C C . ASP A 1 109 ? 9.901 13.781 -16.428 1.00 85.81 109 ASP A C 1
ATOM 762 O O . ASP A 1 109 ? 10.003 13.467 -17.614 1.00 85.81 109 ASP A O 1
ATOM 766 N N . SER A 1 110 ? 10.535 13.083 -15.478 1.00 83.94 110 SER A N 1
ATOM 767 C CA . SER A 1 110 ? 11.402 11.941 -15.788 1.00 83.94 110 SER A CA 1
ATOM 768 C C . SER A 1 110 ? 11.498 10.908 -14.662 1.00 83.94 110 SER A C 1
ATOM 770 O O . SER A 1 110 ? 11.269 11.195 -13.484 1.00 83.94 110 SER A O 1
ATOM 772 N N . MET A 1 111 ? 11.896 9.684 -15.026 1.00 81.00 111 MET A N 1
ATOM 773 C CA . MET A 1 111 ? 12.242 8.634 -14.057 1.00 81.00 111 MET A CA 1
ATOM 774 C C . MET A 1 111 ? 13.598 8.897 -13.379 1.00 81.00 111 MET A C 1
ATOM 776 O O . MET A 1 111 ? 13.802 8.473 -12.249 1.00 81.00 111 MET A O 1
ATOM 780 N N . ALA A 1 112 ? 14.511 9.618 -14.040 1.00 77.31 112 ALA A N 1
ATOM 781 C CA . ALA A 1 112 ? 15.892 9.799 -13.584 1.00 77.31 112 ALA A CA 1
ATOM 782 C C . ALA A 1 112 ? 16.052 10.833 -12.460 1.00 77.31 112 ALA A C 1
ATOM 784 O O . ALA A 1 112 ? 17.016 10.770 -11.699 1.00 77.31 112 ALA A O 1
ATOM 785 N N . VAL A 1 113 ? 15.136 11.800 -12.365 1.00 79.06 113 VAL A N 1
ATOM 786 C CA . VAL A 1 113 ? 15.235 12.910 -11.413 1.00 79.06 113 VAL A CA 1
ATOM 787 C C . VAL A 1 113 ? 14.017 12.918 -10.503 1.00 79.06 113 VAL A C 1
ATOM 789 O O . VAL A 1 113 ? 12.876 12.870 -10.959 1.00 79.06 113 VAL A O 1
ATOM 792 N N . VAL A 1 114 ? 14.269 12.998 -9.197 1.00 81.50 114 VAL A N 1
ATOM 793 C CA . VAL A 1 114 ? 13.226 13.207 -8.194 1.00 81.50 114 VAL A CA 1
ATOM 794 C C . VAL A 1 114 ? 13.134 14.697 -7.896 1.00 81.50 114 VAL A C 1
ATOM 796 O O . VAL A 1 114 ? 14.045 15.293 -7.321 1.00 81.50 114 VAL A O 1
ATOM 799 N N . GLU A 1 115 ? 12.017 15.300 -8.280 1.00 88.38 115 GLU A N 1
ATOM 800 C CA . GLU A 1 115 ? 11.751 16.711 -8.028 1.00 88.38 115 GLU A CA 1
ATOM 801 C C . GLU A 1 115 ? 11.461 16.965 -6.536 1.00 88.38 115 GLU A C 1
ATOM 803 O O . GLU A 1 115 ? 10.800 16.175 -5.855 1.00 88.38 115 GLU A O 1
ATOM 808 N N . ALA A 1 116 ? 11.916 18.111 -6.018 1.00 90.00 116 ALA A N 1
ATOM 809 C CA . ALA A 1 116 ? 11.698 18.522 -4.629 1.00 90.00 116 ALA A CA 1
ATOM 810 C C . ALA A 1 116 ? 10.227 18.452 -4.141 1.00 90.00 116 ALA A C 1
ATOM 812 O O . ALA A 1 116 ? 10.015 17.961 -3.027 1.00 90.00 116 ALA A O 1
ATOM 813 N N . PRO A 1 117 ? 9.198 18.891 -4.904 1.00 90.25 117 PRO A N 1
ATOM 814 C CA . PRO A 1 117 ? 7.801 18.764 -4.471 1.00 90.25 117 PRO A CA 1
ATOM 815 C C . PRO A 1 117 ? 7.354 17.307 -4.308 1.00 90.25 117 PRO A C 1
ATOM 817 O O . PRO A 1 117 ? 6.632 16.993 -3.356 1.00 90.25 117 PRO A O 1
ATOM 820 N N . LEU A 1 118 ? 7.814 16.415 -5.191 1.00 90.69 118 LEU A N 1
ATOM 821 C CA . LEU A 1 118 ? 7.516 14.986 -5.141 1.00 90.69 118 LEU A CA 1
ATOM 822 C C . LEU A 1 118 ? 8.127 14.360 -3.879 1.00 90.69 118 LEU A C 1
ATOM 824 O O . LEU A 1 118 ? 7.426 13.710 -3.101 1.00 90.69 118 LEU A O 1
ATOM 828 N N . LEU A 1 119 ? 9.410 14.643 -3.625 1.00 91.94 119 LEU A N 1
ATOM 829 C CA . LEU A 1 119 ? 10.115 14.187 -2.427 1.00 91.94 119 LEU A CA 1
ATOM 830 C C . LEU A 1 119 ? 9.452 14.708 -1.145 1.00 91.94 119 LEU A C 1
ATOM 832 O O . LEU A 1 119 ? 9.242 13.949 -0.200 1.00 91.94 11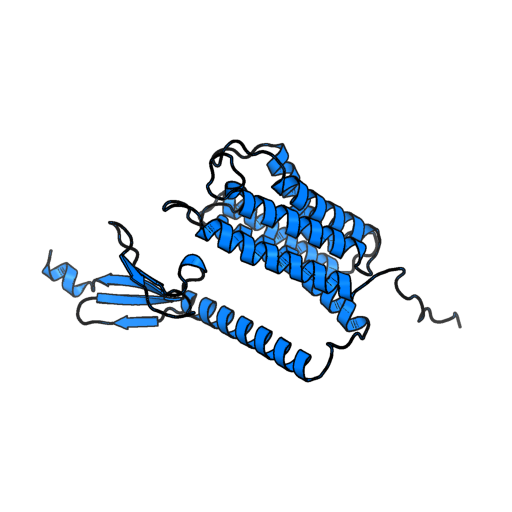9 LEU A O 1
ATOM 836 N N . GLY A 1 120 ? 9.079 15.990 -1.118 1.00 94.81 120 GLY A N 1
ATOM 837 C CA . GLY A 1 120 ? 8.383 16.600 0.013 1.00 94.81 120 GLY A CA 1
ATOM 838 C C . GLY A 1 120 ? 7.057 15.903 0.322 1.00 94.81 120 GLY A C 1
ATOM 839 O O . GLY A 1 120 ? 6.803 15.545 1.474 1.00 94.81 120 GLY A O 1
ATOM 840 N N . CYS A 1 121 ? 6.235 15.641 -0.698 1.00 95.50 121 CYS A N 1
ATOM 841 C CA . CYS A 1 121 ? 4.970 14.923 -0.527 1.00 95.50 121 CYS A CA 1
ATOM 842 C C . CYS A 1 121 ? 5.184 13.481 -0.055 1.00 95.50 121 CYS A C 1
ATOM 844 O O . CYS A 1 121 ? 4.483 13.032 0.855 1.00 95.50 121 CYS A O 1
ATOM 846 N N . ALA A 1 122 ? 6.173 12.775 -0.610 1.00 94.44 122 ALA A N 1
ATOM 847 C CA . ALA A 1 122 ? 6.517 11.421 -0.190 1.00 94.44 122 ALA A CA 1
ATOM 848 C C . ALA A 1 122 ? 6.953 11.377 1.285 1.00 94.44 122 ALA A C 1
ATOM 850 O O . ALA A 1 122 ? 6.440 10.567 2.057 1.00 94.44 122 ALA A O 1
ATOM 851 N N . LEU A 1 123 ? 7.823 12.294 1.719 1.00 96.12 123 LEU A N 1
ATOM 852 C CA . LEU A 1 123 ? 8.260 12.384 3.115 1.00 96.12 123 LEU A CA 1
ATOM 853 C C . LEU A 1 123 ? 7.096 12.698 4.059 1.00 96.12 123 LEU A C 1
ATOM 855 O O . LEU A 1 123 ? 6.950 12.042 5.092 1.00 96.12 123 LEU A O 1
ATOM 859 N N . VAL A 1 124 ? 6.233 13.656 3.704 1.00 97.94 124 VAL A N 1
ATOM 860 C CA . VAL A 1 124 ? 5.040 13.977 4.502 1.00 97.94 124 VAL A CA 1
ATOM 861 C C . VAL A 1 124 ? 4.119 12.764 4.610 1.00 97.94 124 VAL A C 1
ATOM 863 O O . VAL A 1 124 ? 3.656 12.462 5.711 1.00 97.94 124 VAL A O 1
ATOM 866 N N . ALA A 1 125 ? 3.879 12.043 3.513 1.00 97.25 125 ALA A N 1
ATOM 867 C CA . ALA A 1 125 ? 3.071 10.829 3.507 1.00 97.25 125 ALA A CA 1
ATOM 868 C C . ALA A 1 125 ? 3.657 9.746 4.426 1.00 97.25 125 ALA A C 1
ATOM 870 O O . ALA A 1 125 ? 2.966 9.273 5.333 1.00 97.25 125 ALA A O 1
ATOM 871 N N . LEU A 1 126 ? 4.934 9.397 4.238 1.00 97.19 126 LEU A N 1
ATOM 872 C CA . LEU A 1 126 ? 5.624 8.351 4.998 1.00 97.19 126 LEU A CA 1
ATOM 873 C C . LEU A 1 126 ? 5.670 8.673 6.495 1.00 97.19 126 LEU A C 1
ATOM 875 O O . LEU A 1 126 ? 5.267 7.851 7.320 1.00 97.19 126 LEU A O 1
ATOM 879 N N . LEU A 1 127 ? 6.095 9.886 6.858 1.00 97.75 127 LEU A N 1
ATOM 880 C CA . LEU A 1 127 ? 6.202 10.297 8.258 1.00 97.75 127 LEU A CA 1
ATOM 881 C C . LEU A 1 127 ? 4.830 10.397 8.924 1.00 97.75 127 LEU A C 1
ATOM 883 O O . LEU A 1 127 ? 4.673 9.981 10.069 1.00 97.75 127 LEU A O 1
ATOM 887 N N . SER A 1 128 ? 3.814 10.892 8.216 1.00 97.25 128 SER A N 1
ATOM 888 C CA . SER A 1 128 ? 2.453 10.951 8.754 1.00 97.25 128 SER A CA 1
ATOM 889 C C . SER A 1 128 ? 1.883 9.550 8.996 1.00 97.25 128 SER A C 1
ATOM 891 O O . SER A 1 128 ? 1.333 9.283 10.067 1.00 97.25 128 SER A O 1
ATOM 893 N N . LEU A 1 129 ? 2.061 8.626 8.045 1.00 96.62 129 LEU A N 1
ATOM 894 C CA . LEU A 1 129 ? 1.615 7.234 8.171 1.00 96.62 129 LEU A CA 1
ATOM 895 C C . LEU A 1 129 ? 2.404 6.439 9.226 1.00 96.62 129 LEU A C 1
ATOM 897 O O . LEU A 1 129 ? 1.854 5.508 9.813 1.00 96.62 129 LEU A O 1
ATOM 901 N N . ALA A 1 130 ? 3.650 6.813 9.520 1.00 96.94 130 ALA A N 1
ATOM 902 C CA . ALA A 1 130 ? 4.439 6.191 10.582 1.00 96.94 130 ALA A CA 1
ATOM 903 C C . ALA A 1 130 ? 4.129 6.773 11.976 1.00 96.94 130 ALA A C 1
ATOM 905 O O . ALA A 1 130 ? 4.030 6.035 12.958 1.00 96.94 130 ALA A O 1
ATOM 906 N N . CYS A 1 131 ? 3.934 8.092 12.079 1.00 96.31 131 CYS A N 1
ATOM 907 C CA . CYS A 1 131 ? 3.827 8.810 13.355 1.00 96.31 131 CYS A CA 1
ATOM 908 C C . CYS A 1 131 ? 2.396 8.986 13.879 1.00 96.31 131 CYS A C 1
ATOM 910 O O . CYS A 1 131 ? 2.217 9.334 15.051 1.00 96.31 131 CYS A O 1
ATOM 912 N N . TRP A 1 132 ? 1.353 8.748 13.075 1.00 95.44 132 TRP A N 1
ATOM 913 C CA . TRP A 1 132 ? -0.031 8.918 13.541 1.00 95.44 132 TRP A CA 1
ATOM 914 C C . TRP A 1 132 ? -0.392 8.145 14.834 1.00 95.44 132 TRP A C 1
ATOM 916 O O . TRP A 1 132 ? -1.213 8.677 15.591 1.00 95.44 132 TRP A O 1
ATOM 926 N N . PRO A 1 133 ? 0.195 6.968 15.181 1.00 93.38 133 PRO A N 1
ATOM 927 C CA . PRO A 1 133 ? -0.132 6.279 16.433 1.00 93.38 133 PRO A CA 1
ATOM 928 C C . PRO A 1 133 ? 0.244 7.098 17.674 1.00 93.38 133 PRO A C 1
ATOM 930 O O . PRO A 1 133 ? -0.482 7.093 18.672 1.00 93.38 133 PRO A O 1
ATOM 933 N N . VAL A 1 134 ? 1.345 7.853 17.605 1.00 94.62 134 VAL A N 1
ATOM 934 C CA . VAL A 1 134 ? 1.844 8.693 18.706 1.00 94.62 134 VAL A CA 1
ATOM 935 C C . VAL A 1 134 ? 1.323 10.126 18.657 1.00 94.62 134 VAL A C 1
ATOM 937 O O . VAL A 1 134 ? 1.607 10.908 19.561 1.00 94.62 134 VAL A O 1
ATOM 940 N N . ALA A 1 135 ? 0.520 10.485 17.653 1.00 91.44 135 ALA A N 1
ATOM 941 C CA . ALA A 1 135 ? 0.024 11.844 17.493 1.00 91.44 135 ALA A CA 1
ATOM 942 C C . ALA A 1 135 ? -0.883 12.271 18.666 1.00 91.44 135 ALA A C 1
ATOM 944 O O . ALA A 1 135 ? -2.050 11.873 18.782 1.00 91.44 135 ALA A O 1
ATOM 945 N N . GLY A 1 136 ? -0.352 13.140 19.528 1.00 85.19 136 GLY A N 1
ATOM 946 C CA . GLY A 1 136 ? -1.045 13.741 20.667 1.00 85.19 136 GLY A CA 1
ATOM 947 C C . GLY A 1 136 ? -0.410 13.413 22.023 1.00 85.19 136 GLY A C 1
ATOM 948 O O . GLY A 1 136 ? 0.464 12.568 22.156 1.00 85.19 136 GLY A O 1
ATOM 949 N N . ARG A 1 137 ? -0.887 14.084 23.077 1.00 76.19 137 ARG A N 1
ATOM 950 C CA . ARG A 1 137 ? -0.244 14.086 24.407 1.00 76.19 137 ARG A CA 1
ATOM 951 C C . ARG A 1 137 ? -0.370 12.787 25.218 1.00 76.19 137 ARG A C 1
ATOM 953 O O . ARG A 1 137 ? 0.267 12.662 26.254 1.00 76.19 137 ARG A O 1
ATOM 960 N N . ARG A 1 138 ? -1.204 11.834 24.789 1.00 79.25 138 ARG A N 1
ATOM 961 C CA . ARG A 1 138 ? -1.532 10.601 25.538 1.00 79.25 138 ARG A CA 1
ATOM 962 C C . ARG A 1 138 ? -1.169 9.329 24.765 1.00 79.25 138 ARG A C 1
ATOM 964 O O . ARG A 1 138 ? -1.950 8.381 24.736 1.00 79.25 138 ARG A O 1
ATOM 971 N N . ALA A 1 139 ? -0.025 9.323 24.084 1.00 83.50 139 ALA A N 1
ATOM 972 C CA . ALA A 1 139 ? 0.482 8.115 23.437 1.00 83.50 139 ALA A CA 1
ATOM 973 C C . ALA A 1 139 ? 0.882 7.077 24.495 1.00 83.50 139 ALA A C 1
ATOM 975 O O . ALA A 1 139 ? 1.683 7.378 25.385 1.00 83.50 139 ALA A O 1
ATOM 976 N N . ARG A 1 140 ? 0.317 5.869 24.398 1.00 87.88 140 ARG A N 1
ATOM 977 C CA . ARG A 1 140 ? 0.701 4.737 25.253 1.00 87.88 140 ARG A CA 1
ATOM 978 C C . ARG A 1 140 ? 2.044 4.177 24.790 1.00 87.88 140 ARG A C 1
ATOM 980 O O . ARG A 1 140 ? 2.438 4.383 23.646 1.00 87.88 140 ARG A O 1
ATOM 987 N N . GLU A 1 141 ? 2.723 3.423 25.648 1.00 88.25 141 GLU A N 1
ATOM 988 C CA . GLU A 1 141 ? 3.991 2.767 25.303 1.00 88.25 141 GLU A CA 1
ATOM 989 C C . GLU A 1 141 ? 3.877 1.903 24.036 1.00 88.25 141 GLU A C 1
ATOM 991 O O . GLU A 1 141 ? 4.668 2.058 23.110 1.00 88.25 141 GLU A O 1
ATOM 996 N N . GLY A 1 142 ? 2.808 1.109 23.919 1.00 88.56 142 GLY A N 1
ATOM 997 C CA . GLY A 1 142 ? 2.543 0.322 22.711 1.00 88.56 142 GLY A CA 1
ATOM 998 C C . GLY A 1 142 ? 2.359 1.158 21.435 1.00 88.56 142 GLY A C 1
ATOM 999 O O . GLY A 1 142 ? 2.717 0.694 20.356 1.00 88.56 142 GLY A O 1
ATOM 1000 N N . ASP A 1 143 ? 1.856 2.395 21.533 1.00 90.31 143 ASP A N 1
ATOM 1001 C CA . ASP A 1 143 ? 1.763 3.300 20.377 1.00 90.31 143 ASP A CA 1
ATOM 1002 C C . ASP A 1 143 ? 3.157 3.789 19.949 1.00 90.31 143 ASP A C 1
ATOM 1004 O O . ASP A 1 143 ? 3.424 3.913 18.755 1.00 90.31 143 ASP A O 1
ATOM 1008 N N . ARG A 1 144 ? 4.056 4.028 20.916 1.00 91.88 144 ARG A N 1
ATOM 1009 C CA . ARG A 1 144 ? 5.443 4.458 20.667 1.00 91.88 144 ARG A CA 1
ATOM 1010 C C . ARG A 1 144 ? 6.268 3.364 20.016 1.00 91.88 144 ARG A C 1
ATOM 1012 O O . ARG A 1 144 ? 6.972 3.653 19.059 1.00 91.88 144 ARG A O 1
ATOM 1019 N N . ILE A 1 145 ? 6.141 2.123 20.487 1.00 92.81 145 ILE A N 1
ATOM 1020 C CA . ILE A 1 145 ? 6.822 0.972 19.881 1.00 92.81 145 ILE A CA 1
ATOM 1021 C C . ILE A 1 145 ? 6.377 0.812 18.425 1.00 92.81 145 ILE A C 1
ATOM 1023 O O . ILE A 1 145 ? 7.215 0.707 17.538 1.00 92.81 145 ILE A O 1
ATOM 1027 N N . ARG A 1 146 ? 5.065 0.867 18.155 1.00 93.38 146 ARG A N 1
ATOM 1028 C CA . ARG A 1 146 ? 4.529 0.773 16.785 1.00 93.38 146 ARG A CA 1
ATOM 1029 C C . ARG A 1 146 ? 5.059 1.884 15.886 1.00 93.38 146 ARG A C 1
ATOM 1031 O O . ARG A 1 146 ? 5.559 1.585 14.811 1.00 93.38 146 ARG A O 1
ATOM 1038 N N . ALA A 1 147 ? 4.990 3.140 16.329 1.00 94.19 147 ALA A N 1
ATOM 1039 C CA . ALA A 1 147 ? 5.534 4.258 15.561 1.00 94.19 147 ALA A CA 1
ATOM 1040 C C . ALA A 1 147 ? 7.050 4.122 15.354 1.00 94.19 147 ALA A C 1
ATOM 1042 O O . ALA A 1 147 ? 7.529 4.370 14.257 1.00 94.19 147 ALA A O 1
ATOM 1043 N N . GLY A 1 148 ? 7.791 3.667 16.369 1.00 95.81 148 GLY A N 1
ATOM 1044 C CA . GLY A 1 148 ? 9.224 3.393 16.274 1.00 95.81 148 GLY A CA 1
ATOM 1045 C C . GLY A 1 148 ? 9.550 2.335 15.221 1.00 95.81 148 GLY A C 1
ATOM 1046 O O . GLY A 1 148 ? 10.421 2.566 14.394 1.00 95.81 148 GLY A O 1
ATOM 1047 N N . VAL A 1 149 ? 8.808 1.222 15.188 1.00 96.62 149 VAL A N 1
ATOM 1048 C CA . VAL A 1 149 ? 8.959 0.176 14.162 1.00 96.62 149 VAL A CA 1
ATOM 1049 C C . VAL A 1 149 ? 8.634 0.717 12.770 1.00 96.62 149 VAL A C 1
ATOM 1051 O O . VAL A 1 149 ? 9.413 0.513 11.847 1.00 96.62 149 VAL A O 1
ATOM 1054 N N . LEU A 1 150 ? 7.521 1.443 12.609 1.00 96.50 150 LEU A N 1
ATOM 1055 C CA . LEU A 1 150 ? 7.155 2.034 11.317 1.00 96.50 150 LEU A CA 1
ATOM 1056 C C . LEU A 1 150 ? 8.191 3.064 10.848 1.00 96.50 150 LEU A C 1
ATOM 1058 O O . LEU A 1 150 ? 8.531 3.090 9.671 1.00 96.50 150 LEU A O 1
ATOM 1062 N N . LEU A 1 151 ? 8.734 3.875 11.757 1.00 97.12 151 LEU A N 1
ATOM 1063 C CA . LEU A 1 151 ? 9.810 4.819 11.456 1.00 97.12 151 LEU A CA 1
ATOM 1064 C C . LEU A 1 151 ? 11.121 4.113 11.111 1.00 97.12 151 LEU A C 1
ATOM 1066 O O . LEU A 1 151 ? 11.807 4.561 10.201 1.00 97.12 151 LEU A O 1
ATOM 1070 N N . ALA A 1 152 ? 11.458 3.010 11.783 1.00 96.00 152 ALA A N 1
ATOM 1071 C CA . ALA A 1 152 ? 12.605 2.180 11.418 1.00 96.00 152 ALA A CA 1
ATOM 1072 C C . ALA A 1 152 ? 12.440 1.603 10.005 1.00 96.00 152 ALA A C 1
ATOM 1074 O O . ALA A 1 152 ? 13.385 1.635 9.222 1.00 96.00 152 ALA A O 1
ATOM 1075 N N . LEU A 1 153 ? 11.233 1.148 9.648 1.00 94.75 153 LEU A N 1
ATOM 1076 C CA . LEU A 1 153 ? 10.938 0.697 8.289 1.00 94.75 153 LEU A CA 1
ATOM 1077 C C . LEU A 1 153 ? 11.072 1.843 7.271 1.00 94.75 153 LEU A C 1
ATOM 1079 O O . LEU A 1 153 ? 11.667 1.643 6.216 1.00 94.75 153 LEU A O 1
ATOM 1083 N N . VAL A 1 154 ? 10.596 3.052 7.587 1.00 95.94 154 VAL A N 1
ATOM 1084 C CA . VAL A 1 154 ? 10.790 4.240 6.733 1.00 95.94 154 VAL A CA 1
ATOM 1085 C C . VAL A 1 154 ? 12.275 4.599 6.601 1.00 95.94 154 VAL A C 1
ATOM 1087 O O . VAL A 1 154 ? 12.739 4.863 5.498 1.00 95.94 154 VAL A O 1
ATOM 1090 N N . ALA A 1 155 ? 13.046 4.562 7.689 1.00 93.69 155 ALA A N 1
ATOM 1091 C CA . ALA A 1 155 ? 14.487 4.810 7.657 1.00 93.69 155 ALA A CA 1
ATOM 1092 C C . ALA A 1 155 ? 15.230 3.760 6.814 1.00 93.69 155 ALA A C 1
ATOM 1094 O O . ALA A 1 155 ? 16.148 4.099 6.068 1.00 93.69 155 ALA A O 1
ATOM 1095 N N . GLY A 1 156 ? 14.786 2.501 6.869 1.00 91.00 156 GLY A N 1
ATOM 1096 C CA . GLY A 1 156 ? 15.305 1.425 6.029 1.00 91.00 156 GLY A CA 1
ATOM 1097 C C . GLY A 1 156 ? 15.101 1.661 4.529 1.00 91.00 156 GLY A C 1
ATOM 1098 O O . GLY A 1 156 ? 15.926 1.202 3.751 1.00 91.00 156 GLY A O 1
ATOM 1099 N N . LEU A 1 157 ? 14.100 2.450 4.111 1.00 91.19 157 LEU A N 1
ATOM 1100 C CA . LEU A 1 157 ? 13.955 2.858 2.705 1.00 91.19 157 LEU A CA 1
ATOM 1101 C C . LEU A 1 157 ? 15.112 3.762 2.263 1.00 91.19 157 LEU A C 1
ATOM 1103 O O . LEU A 1 157 ? 15.599 3.639 1.145 1.00 91.19 157 LEU A O 1
ATOM 1107 N N . GLY A 1 158 ? 15.575 4.649 3.148 1.00 87.69 158 GLY A N 1
ATOM 1108 C CA . GLY A 1 158 ? 16.756 5.476 2.895 1.00 87.69 158 GLY A CA 1
ATOM 1109 C C . GLY A 1 158 ? 18.031 4.640 2.781 1.00 87.69 158 GLY A C 1
ATOM 1110 O O . GLY A 1 158 ? 18.867 4.918 1.930 1.00 87.69 158 GLY A O 1
ATOM 1111 N N . LEU A 1 159 ? 18.151 3.576 3.582 1.00 87.69 159 LEU A N 1
ATOM 1112 C CA . LEU A 1 159 ? 19.247 2.611 3.445 1.00 87.69 159 LEU A CA 1
ATOM 1113 C C . LEU A 1 159 ? 19.143 1.816 2.137 1.00 87.69 159 LEU A C 1
ATOM 1115 O O . LEU A 1 159 ? 20.153 1.633 1.465 1.00 87.69 159 LEU A O 1
ATOM 1119 N N . ALA A 1 160 ? 17.937 1.395 1.749 1.00 86.69 160 ALA A N 1
ATOM 1120 C CA . ALA A 1 160 ? 17.694 0.713 0.479 1.00 86.69 160 ALA A CA 1
ATOM 1121 C C . ALA A 1 160 ? 18.007 1.603 -0.734 1.00 86.69 160 ALA A C 1
ATOM 1123 O O . ALA A 1 160 ? 18.430 1.096 -1.759 1.00 86.69 160 ALA A O 1
ATOM 1124 N N . ALA A 1 161 ? 17.860 2.926 -0.613 1.00 84.88 161 ALA A N 1
ATOM 1125 C CA . ALA A 1 161 ? 18.215 3.866 -1.679 1.00 84.88 161 ALA A CA 1
ATOM 1126 C C . ALA A 1 161 ? 19.732 3.989 -1.914 1.00 84.88 161 ALA A C 1
ATOM 1128 O O . ALA A 1 161 ? 20.150 4.449 -2.972 1.00 84.88 161 ALA A O 1
ATOM 1129 N N . VAL A 1 162 ? 20.552 3.632 -0.919 1.00 86.50 162 VAL A N 1
ATOM 1130 C CA . VAL A 1 162 ? 22.023 3.740 -0.975 1.00 86.50 162 VAL A CA 1
ATOM 1131 C C . VAL A 1 162 ? 22.693 2.368 -1.134 1.00 86.50 162 VAL A C 1
ATOM 1133 O O . VAL A 1 162 ? 23.851 2.293 -1.536 1.00 86.50 162 VAL A O 1
ATOM 1136 N N . GLY A 1 163 ? 21.991 1.284 -0.804 1.00 80.75 163 GLY A N 1
ATOM 1137 C CA . GLY A 1 163 ? 22.496 -0.086 -0.886 1.00 80.75 163 GLY A CA 1
ATOM 1138 C C . GLY A 1 163 ? 21.910 -0.895 -2.046 1.00 80.75 163 GLY A C 1
ATOM 1139 O O . GLY A 1 163 ? 21.084 -0.416 -2.808 1.00 80.75 163 GLY A O 1
ATOM 1140 N N . ASP A 1 164 ? 22.295 -2.170 -2.108 1.00 75.38 164 ASP A N 1
ATOM 1141 C CA . ASP A 1 164 ? 21.817 -3.162 -3.093 1.00 75.38 164 ASP A CA 1
ATOM 1142 C C . ASP A 1 164 ? 20.532 -3.895 -2.648 1.00 75.38 164 ASP A C 1
ATOM 1144 O O . ASP A 1 164 ? 20.137 -4.934 -3.183 1.00 75.38 164 ASP A O 1
ATOM 1148 N N . LEU A 1 165 ? 19.873 -3.385 -1.606 1.00 72.69 165 LEU A N 1
ATOM 1149 C CA . LEU A 1 165 ? 18.600 -3.917 -1.136 1.00 72.69 165 LEU A CA 1
ATOM 1150 C C . LEU A 1 165 ? 17.526 -3.448 -2.115 1.00 72.69 165 LEU A C 1
ATOM 1152 O O . LEU A 1 165 ? 17.127 -2.294 -2.021 1.00 72.69 165 LEU A O 1
ATOM 1156 N N . GLY A 1 166 ? 17.076 -4.323 -3.024 1.00 83.50 166 GLY A N 1
ATOM 1157 C CA . GLY A 1 166 ? 16.090 -4.018 -4.072 1.00 83.50 166 GLY A CA 1
ATOM 1158 C C . GLY A 1 166 ? 15.059 -2.959 -3.664 1.00 83.50 166 GLY A C 1
ATOM 1159 O O . GLY A 1 166 ? 14.094 -3.249 -2.944 1.00 83.50 166 GLY A O 1
ATOM 1160 N N . TYR A 1 167 ? 15.311 -1.714 -4.088 1.00 88.50 167 TYR A N 1
ATOM 1161 C CA . TYR A 1 167 ? 14.627 -0.527 -3.573 1.00 88.50 167 TYR A CA 1
ATOM 1162 C C . TYR A 1 167 ? 13.131 -0.583 -3.877 1.00 88.50 167 TYR A C 1
ATOM 1164 O O . TYR A 1 167 ? 12.295 -0.369 -2.996 1.00 88.50 167 TYR A O 1
ATOM 1172 N N . GLY A 1 168 ? 12.794 -0.962 -5.111 1.00 89.19 168 GLY A N 1
ATOM 1173 C CA . GLY A 1 168 ? 11.423 -1.139 -5.568 1.00 89.19 168 GLY A CA 1
ATOM 1174 C C . GLY A 1 168 ? 10.629 -2.150 -4.742 1.00 89.19 168 GLY A C 1
ATOM 1175 O O . GLY A 1 168 ? 9.466 -1.897 -4.402 1.00 89.19 168 GLY A O 1
ATOM 1176 N N . ALA A 1 169 ? 11.235 -3.282 -4.382 1.00 88.25 169 ALA A N 1
ATOM 1177 C CA . ALA A 1 169 ? 10.592 -4.279 -3.533 1.00 88.25 169 ALA A CA 1
ATOM 1178 C C . ALA A 1 169 ? 10.370 -3.736 -2.115 1.00 88.25 169 ALA A C 1
ATOM 1180 O O . ALA A 1 169 ? 9.270 -3.859 -1.567 1.00 88.25 169 ALA A O 1
ATOM 1181 N N . TYR A 1 170 ? 11.391 -3.097 -1.537 1.00 91.44 170 TYR A N 1
ATOM 1182 C CA . TYR A 1 170 ? 11.317 -2.543 -0.189 1.00 91.44 170 TYR A CA 1
ATOM 1183 C C . TYR A 1 170 ? 10.247 -1.450 -0.078 1.00 91.44 170 TYR A C 1
ATOM 1185 O O . TYR A 1 170 ? 9.444 -1.465 0.854 1.00 91.44 170 TYR A O 1
ATOM 1193 N N . GLU A 1 171 ? 10.182 -0.537 -1.048 1.00 94.00 171 GLU A N 1
ATOM 1194 C CA . GLU A 1 171 ? 9.172 0.521 -1.112 1.00 94.00 171 GLU A CA 1
ATOM 1195 C C . GLU A 1 171 ? 7.745 -0.046 -1.088 1.00 94.00 171 GLU A C 1
ATOM 1197 O O . GLU A 1 171 ? 6.911 0.388 -0.289 1.00 94.00 171 GLU A O 1
ATOM 1202 N N . ARG A 1 172 ? 7.471 -1.060 -1.919 1.00 93.31 172 ARG A N 1
ATOM 1203 C CA . ARG A 1 172 ? 6.154 -1.713 -1.998 1.00 93.31 172 ARG A CA 1
ATOM 1204 C C . ARG A 1 172 ? 5.781 -2.371 -0.673 1.00 93.31 172 ARG A C 1
ATOM 1206 O O . ARG A 1 172 ? 4.663 -2.190 -0.187 1.00 93.31 172 ARG A O 1
ATOM 1213 N N . VAL A 1 173 ? 6.718 -3.102 -0.066 1.00 92.88 173 VAL A N 1
ATOM 1214 C CA . VAL A 1 173 ? 6.519 -3.750 1.241 1.00 92.88 173 VAL A CA 1
ATOM 1215 C C . VAL A 1 173 ? 6.270 -2.709 2.330 1.00 92.88 173 VAL A C 1
ATOM 1217 O O . VAL A 1 173 ? 5.340 -2.865 3.122 1.00 92.88 173 VAL A O 1
ATOM 1220 N N . LEU A 1 174 ? 7.044 -1.622 2.349 1.00 95.62 174 LEU A N 1
ATOM 1221 C CA . LEU A 1 174 ? 6.880 -0.522 3.295 1.00 95.62 174 LEU A CA 1
ATOM 1222 C C . LEU A 1 174 ? 5.502 0.132 3.162 1.00 95.62 174 LEU A C 1
ATOM 1224 O O . LEU A 1 174 ? 4.810 0.315 4.163 1.00 95.62 174 LEU A O 1
ATOM 1228 N N . ALA A 1 175 ? 5.083 0.469 1.944 1.00 96.25 175 ALA A N 1
ATOM 1229 C CA . ALA A 1 175 ? 3.787 1.087 1.702 1.00 96.25 175 ALA A CA 1
ATOM 1230 C C . ALA A 1 175 ? 2.631 0.165 2.127 1.00 96.25 175 ALA A C 1
ATOM 1232 O O . ALA A 1 175 ? 1.712 0.608 2.821 1.00 96.25 175 ALA A O 1
ATOM 1233 N N . VAL A 1 176 ? 2.709 -1.134 1.814 1.00 95.88 176 VAL A N 1
ATOM 1234 C CA . VAL A 1 176 ? 1.737 -2.133 2.287 1.00 95.88 176 VAL A CA 1
ATOM 1235 C C . VAL A 1 176 ? 1.756 -2.255 3.812 1.00 95.88 176 VAL A C 1
ATOM 1237 O O . VAL A 1 176 ? 0.691 -2.354 4.417 1.00 95.88 176 VAL A O 1
ATOM 1240 N N . ALA A 1 177 ? 2.920 -2.196 4.462 1.00 96.25 177 ALA A N 1
ATOM 1241 C CA . ALA A 1 177 ? 3.026 -2.242 5.919 1.00 96.25 177 ALA A CA 1
ATOM 1242 C C . ALA A 1 177 ? 2.399 -1.004 6.586 1.00 96.25 177 ALA A C 1
ATOM 1244 O O . ALA A 1 177 ? 1.636 -1.137 7.548 1.00 96.25 177 ALA A O 1
ATOM 1245 N N . LEU A 1 178 ? 2.661 0.195 6.053 1.00 97.44 178 LEU A N 1
ATOM 1246 C CA . LEU A 1 178 ? 2.093 1.454 6.541 1.00 97.44 178 LEU A CA 1
ATOM 1247 C C . LEU A 1 178 ? 0.565 1.476 6.389 1.00 97.44 178 LEU A C 1
ATOM 1249 O O . LEU A 1 178 ? -0.151 1.734 7.360 1.00 97.44 178 LEU A O 1
ATOM 1253 N N . LEU A 1 179 ? 0.047 1.147 5.201 1.00 97.44 179 LEU A N 1
ATOM 1254 C CA . LEU A 1 179 ? -1.396 1.067 4.945 1.00 97.44 179 LEU A CA 1
ATOM 1255 C C . LEU A 1 179 ? -2.048 -0.073 5.743 1.00 97.44 179 LEU A C 1
ATOM 1257 O O . LEU A 1 179 ? -3.124 0.092 6.323 1.00 97.44 179 LEU A O 1
ATOM 1261 N N . GLY A 1 180 ? -1.372 -1.218 5.833 1.00 95.94 180 GLY A N 1
ATOM 1262 C CA . GLY A 1 180 ? -1.801 -2.383 6.598 1.00 95.94 180 GLY A CA 1
ATOM 1263 C C . GLY A 1 180 ? -1.937 -2.071 8.083 1.00 95.94 180 GLY A C 1
ATOM 1264 O O . GLY A 1 180 ? -2.898 -2.506 8.716 1.00 95.94 180 GLY A O 1
ATOM 1265 N N . HIS A 1 181 ? -1.055 -1.238 8.642 1.00 96.12 181 HIS A N 1
ATOM 1266 C CA . HIS A 1 181 ? -1.186 -0.785 10.023 1.00 96.12 181 HIS A CA 1
ATOM 1267 C C . HIS A 1 181 ? -2.474 0.022 10.257 1.00 96.12 181 HIS A C 1
ATOM 1269 O O . HIS A 1 181 ? -3.165 -0.189 11.259 1.00 96.12 181 HIS A O 1
ATOM 1275 N N . VAL A 1 182 ? -2.837 0.904 9.319 1.00 96.06 182 VAL A N 1
ATOM 1276 C CA . VAL A 1 182 ? -4.104 1.654 9.365 1.00 96.06 182 VAL A CA 1
ATOM 1277 C C . VAL A 1 182 ? -5.294 0.694 9.303 1.00 96.06 182 VAL A C 1
ATOM 1279 O O . VAL A 1 182 ? -6.223 0.816 10.105 1.00 96.06 182 VAL A O 1
ATOM 1282 N N . ALA A 1 183 ? -5.241 -0.301 8.411 1.00 95.50 183 ALA A N 1
ATOM 1283 C CA . ALA A 1 183 ? -6.277 -1.322 8.286 1.00 95.50 183 ALA A CA 1
ATOM 1284 C C . ALA A 1 183 ? -6.440 -2.155 9.561 1.00 95.50 183 ALA A C 1
ATOM 1286 O O . ALA A 1 183 ? -7.559 -2.336 10.041 1.00 95.50 183 ALA A O 1
ATOM 1287 N N . LEU A 1 184 ? -5.338 -2.592 10.174 1.00 94.69 184 LEU A N 1
ATOM 1288 C CA . LEU A 1 184 ? -5.357 -3.324 11.440 1.00 94.69 184 LEU A CA 1
ATOM 1289 C C . LEU A 1 184 ? -5.976 -2.493 12.568 1.00 94.69 184 LEU A C 1
ATOM 1291 O O . LEU A 1 184 ? -6.797 -3.003 13.331 1.00 94.69 184 LEU A O 1
ATOM 1295 N N . ALA A 1 185 ? -5.636 -1.205 12.663 1.00 93.19 185 ALA A N 1
ATOM 1296 C CA . ALA A 1 185 ? -6.221 -0.319 13.664 1.00 93.19 185 ALA A CA 1
ATOM 1297 C C . ALA A 1 185 ? -7.732 -0.113 13.454 1.00 93.19 185 ALA A C 1
ATOM 1299 O O . ALA A 1 185 ? -8.498 -0.129 14.422 1.00 93.19 185 ALA A O 1
ATOM 1300 N N . ALA A 1 186 ? -8.172 0.045 12.204 1.00 93.00 186 ALA A N 1
ATOM 1301 C CA . ALA A 1 186 ? -9.581 0.195 11.860 1.00 93.00 186 ALA A CA 1
ATOM 1302 C C . ALA A 1 186 ? -10.386 -1.091 12.100 1.00 93.00 186 ALA A C 1
ATOM 1304 O O . ALA A 1 186 ? -11.470 -1.041 12.685 1.00 93.00 186 ALA A O 1
ATOM 1305 N N . LEU A 1 187 ? -9.832 -2.247 11.727 1.00 91.81 187 LEU A N 1
ATOM 1306 C CA . LEU A 1 187 ? -10.413 -3.562 11.996 1.00 91.81 187 LEU A CA 1
ATOM 1307 C C . LEU A 1 187 ? -10.528 -3.830 13.493 1.00 91.81 187 LEU A C 1
ATOM 1309 O O . LEU A 1 187 ? -11.577 -4.278 13.948 1.00 91.81 187 LEU A O 1
ATOM 1313 N N . HIS A 1 188 ? -9.497 -3.499 14.271 1.00 90.38 188 HIS A N 1
ATOM 1314 C CA . HIS A 1 188 ? -9.546 -3.610 15.725 1.00 90.38 188 HIS A CA 1
ATOM 1315 C C . HIS A 1 188 ? -10.643 -2.713 16.318 1.00 90.38 188 HIS A C 1
ATOM 1317 O O . HIS A 1 18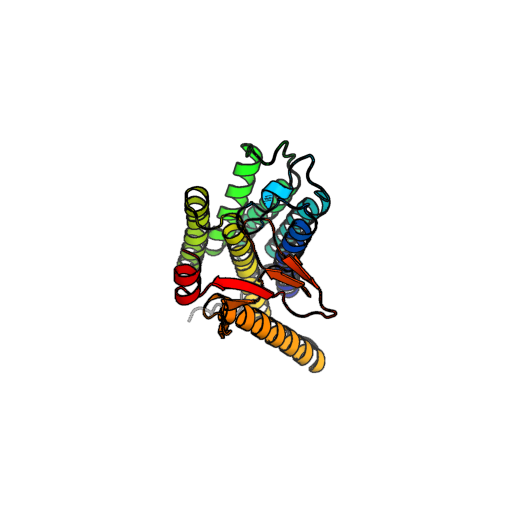8 ? -11.430 -3.163 17.147 1.00 90.38 188 HIS A O 1
ATOM 1323 N N . ALA A 1 189 ? -10.750 -1.458 15.867 1.00 88.06 189 ALA A N 1
ATOM 1324 C CA . ALA A 1 189 ? -11.808 -0.551 16.313 1.00 88.06 189 ALA A CA 1
ATOM 1325 C C . ALA A 1 189 ? -13.214 -1.076 15.971 1.00 88.06 189 ALA A C 1
ATOM 1327 O O . ALA A 1 189 ? -14.135 -0.966 16.779 1.00 88.06 189 ALA A O 1
ATOM 1328 N N . TRP A 1 190 ? -13.380 -1.672 14.793 1.00 88.56 190 TRP A N 1
ATOM 1329 C CA . TRP A 1 190 ? -14.630 -2.300 14.373 1.00 88.56 190 TRP A CA 1
ATOM 1330 C C . TRP A 1 190 ? -14.963 -3.571 15.156 1.00 88.56 190 TRP A C 1
ATOM 1332 O O . TRP A 1 190 ? -16.117 -3.752 15.546 1.00 88.56 190 TRP A O 1
ATOM 1342 N N . TRP A 1 191 ? -13.958 -4.393 15.457 1.00 87.25 191 TRP A N 1
ATOM 1343 C CA . TRP A 1 191 ? -14.105 -5.581 16.290 1.00 87.25 191 TRP A CA 1
ATOM 1344 C C . TRP A 1 191 ? -14.544 -5.222 17.713 1.00 87.25 191 TRP A C 1
ATOM 1346 O O . TRP A 1 191 ? -15.521 -5.767 18.221 1.00 87.25 191 TRP A O 1
ATOM 1356 N N . VAL A 1 192 ? -13.879 -4.240 18.331 1.00 85.25 192 VAL A N 1
ATOM 1357 C CA . VAL A 1 192 ? -14.220 -3.735 19.673 1.00 85.25 192 VAL A CA 1
ATOM 1358 C C . VAL A 1 192 ? -15.615 -3.106 19.706 1.00 85.25 192 VAL A C 1
ATOM 1360 O O . VAL A 1 192 ? -16.312 -3.216 20.711 1.00 85.25 192 VAL A O 1
ATOM 1363 N N . ALA A 1 193 ? -16.065 -2.496 18.606 1.00 82.81 193 ALA A N 1
ATOM 1364 C CA . ALA A 1 193 ? -17.424 -1.969 18.480 1.00 82.81 193 ALA A CA 1
ATOM 1365 C C . ALA A 1 193 ? -18.515 -3.062 18.396 1.00 82.81 193 ALA A C 1
ATOM 1367 O O . ALA A 1 193 ? -19.700 -2.736 18.355 1.00 82.81 193 ALA A O 1
ATOM 1368 N N . GLY A 1 194 ? -18.148 -4.350 18.378 1.00 74.50 194 GLY A N 1
ATOM 1369 C CA . GLY A 1 194 ? -19.091 -5.470 18.444 1.00 74.50 194 GLY A CA 1
ATOM 1370 C C . GLY A 1 194 ? -19.869 -5.724 17.150 1.00 74.50 194 GLY A C 1
ATOM 1371 O O . GLY A 1 194 ? -20.858 -6.462 17.151 1.00 74.50 194 GLY A O 1
ATOM 1372 N N . HIS A 1 195 ? -19.450 -5.132 16.031 1.00 70.19 195 HIS A N 1
ATOM 1373 C CA . HIS A 1 195 ? -20.100 -5.355 14.746 1.00 70.19 195 HIS A CA 1
ATOM 1374 C C . HIS A 1 195 ? -19.759 -6.750 14.209 1.00 70.19 195 HIS A C 1
ATOM 1376 O O . HIS A 1 195 ? -18.607 -7.068 13.926 1.00 70.19 195 HIS A O 1
ATOM 1382 N N . ARG A 1 196 ? -20.778 -7.599 14.050 1.00 68.00 196 ARG A N 1
ATOM 1383 C CA . ARG A 1 196 ? -20.612 -8.949 13.499 1.00 68.00 196 ARG A CA 1
ATOM 1384 C C . ARG A 1 196 ? -20.426 -8.893 11.979 1.00 68.00 196 ARG A C 1
ATOM 1386 O O . ARG A 1 196 ? -21.135 -8.162 11.288 1.00 68.00 196 ARG A O 1
ATOM 1393 N N . LEU A 1 197 ? -19.513 -9.715 11.455 1.00 63.97 197 LEU A N 1
ATOM 1394 C CA . LEU A 1 197 ? -19.437 -10.041 10.027 1.00 63.97 197 LEU A CA 1
ATOM 1395 C C . LEU A 1 197 ? -20.703 -10.782 9.603 1.00 63.97 197 LEU A C 1
ATOM 1397 O O . LEU A 1 197 ? -20.747 -11.995 9.739 1.00 63.97 197 LEU A O 1
ATOM 1401 N N . GLY A 1 198 ? -21.711 -10.056 9.116 1.00 69.81 198 GLY A N 1
ATOM 1402 C CA . GLY A 1 198 ? -22.847 -10.586 8.354 1.00 69.81 198 GLY A CA 1
ATOM 1403 C C . GLY A 1 198 ? -23.442 -11.921 8.831 1.00 69.81 198 GLY A C 1
ATOM 1404 O O . GLY A 1 198 ? -23.471 -12.248 10.018 1.00 69.81 198 GLY A O 1
ATOM 1405 N N . SER A 1 199 ? -23.963 -12.693 7.878 1.00 78.12 199 SER A N 1
ATOM 1406 C CA . SER A 1 199 ? -24.478 -14.044 8.101 1.00 78.12 199 SER A CA 1
ATOM 1407 C C . SER A 1 199 ? -23.336 -15.078 8.152 1.00 78.12 199 SER A C 1
ATOM 1409 O O . SER A 1 199 ? -22.224 -14.836 7.677 1.00 78.12 199 SER A O 1
ATOM 1411 N N . ARG A 1 200 ? -23.596 -16.268 8.718 1.00 77.00 200 ARG A N 1
ATOM 1412 C CA . ARG A 1 200 ? -22.638 -17.395 8.764 1.00 77.00 200 ARG A CA 1
ATOM 1413 C C . ARG A 1 200 ? -21.947 -17.702 7.418 1.00 77.00 200 ARG A C 1
ATOM 1415 O O . ARG A 1 200 ? -20.727 -17.857 7.453 1.00 77.00 200 ARG A O 1
ATOM 1422 N N . PRO A 1 201 ? -22.635 -17.749 6.257 1.00 77.25 201 PRO A N 1
ATOM 1423 C CA . PRO A 1 201 ? -21.964 -18.014 4.982 1.00 77.25 201 PRO A CA 1
ATOM 1424 C C . PRO A 1 201 ? -20.963 -16.919 4.600 1.00 77.25 201 PRO A C 1
ATOM 1426 O O . PRO A 1 201 ? -19.871 -17.240 4.147 1.00 77.25 201 PRO A O 1
ATOM 1429 N N . VAL A 1 202 ? -21.264 -15.643 4.871 1.00 77.56 202 VAL A N 1
ATOM 1430 C CA . VAL A 1 202 ? -20.323 -14.537 4.618 1.00 77.56 202 VAL A CA 1
ATOM 1431 C C . VAL A 1 202 ? -19.062 -14.697 5.467 1.00 77.56 202 VAL A C 1
ATOM 1433 O O . VAL A 1 202 ? -17.956 -14.519 4.969 1.00 77.56 202 VAL A O 1
ATOM 1436 N N . ARG A 1 203 ? -19.203 -15.100 6.735 1.00 78.44 203 ARG A N 1
ATOM 1437 C CA . ARG A 1 203 ? -18.048 -15.369 7.610 1.00 78.44 203 ARG A CA 1
ATOM 1438 C C . ARG A 1 203 ? -17.181 -16.507 7.092 1.00 78.44 203 ARG A C 1
ATOM 1440 O O . ARG A 1 203 ? -15.964 -16.390 7.139 1.00 78.44 203 ARG A O 1
ATOM 1447 N N . MET A 1 204 ? -17.800 -17.591 6.629 1.00 78.88 204 MET A N 1
ATOM 1448 C CA . MET A 1 204 ? -17.075 -18.748 6.101 1.00 78.88 204 MET A CA 1
ATOM 1449 C C . MET A 1 204 ? -16.375 -18.411 4.784 1.00 78.88 204 MET A C 1
ATOM 1451 O O . MET A 1 204 ? -15.215 -18.768 4.626 1.00 78.88 204 MET A O 1
ATOM 1455 N N . ALA A 1 205 ? -17.028 -17.657 3.895 1.00 78.94 205 ALA A N 1
ATOM 1456 C CA . ALA A 1 205 ? -16.417 -17.181 2.658 1.00 78.94 205 ALA A CA 1
ATOM 1457 C C . ALA A 1 205 ? -15.215 -16.267 2.940 1.00 78.94 205 ALA A C 1
ATOM 1459 O O . ALA A 1 205 ? -14.135 -16.496 2.409 1.00 78.94 205 ALA A O 1
ATOM 1460 N N . VAL A 1 206 ? -15.364 -15.284 3.837 1.00 81.50 206 VAL A N 1
ATOM 1461 C CA . VAL A 1 206 ? -14.255 -14.401 4.234 1.00 81.50 206 VAL A CA 1
ATOM 1462 C C . VAL A 1 206 ? -13.116 -15.198 4.870 1.00 81.50 206 VAL A C 1
ATOM 1464 O O . VAL A 1 206 ? -11.962 -14.986 4.516 1.00 81.50 206 VAL A O 1
ATOM 1467 N N . ALA A 1 207 ? -13.416 -16.136 5.772 1.00 79.44 207 ALA A N 1
ATOM 1468 C CA . ALA A 1 207 ? -12.396 -16.974 6.397 1.00 79.44 207 ALA A CA 1
ATOM 1469 C C . ALA A 1 207 ? -11.657 -17.841 5.368 1.00 79.44 207 ALA A C 1
ATOM 1471 O O . ALA A 1 207 ? -10.434 -17.912 5.418 1.00 79.44 207 ALA A O 1
ATOM 1472 N N . ALA A 1 208 ? -12.376 -18.449 4.420 1.00 80.94 208 ALA A N 1
ATOM 1473 C CA . ALA A 1 208 ? -11.787 -19.247 3.351 1.00 80.94 208 ALA A CA 1
ATOM 1474 C C . ALA A 1 208 ? -10.881 -18.404 2.444 1.00 80.94 208 ALA A C 1
ATOM 1476 O O . ALA A 1 208 ? -9.766 -18.821 2.148 1.00 80.94 208 ALA A O 1
ATOM 1477 N N . VAL A 1 209 ? -11.315 -17.196 2.065 1.00 79.31 209 VAL A N 1
ATOM 1478 C CA . VAL A 1 209 ? -10.504 -16.264 1.267 1.00 79.31 209 VAL A CA 1
ATOM 1479 C C . VAL A 1 209 ? -9.242 -15.849 2.023 1.00 79.31 209 VAL A C 1
ATOM 1481 O O . VAL A 1 209 ? -8.153 -15.901 1.461 1.00 79.31 209 VAL A O 1
ATOM 1484 N N . VAL A 1 210 ? -9.361 -15.480 3.301 1.00 79.75 210 VAL A N 1
ATOM 1485 C CA . VAL A 1 210 ? -8.212 -15.069 4.126 1.00 79.75 210 VAL A CA 1
ATOM 1486 C C . VAL A 1 210 ? -7.231 -16.223 4.332 1.00 79.75 210 VAL A C 1
ATOM 1488 O O . VAL A 1 210 ? -6.030 -16.026 4.173 1.00 79.75 210 VAL A O 1
ATOM 1491 N N . LEU A 1 211 ? -7.719 -17.426 4.647 1.00 78.81 211 LEU A N 1
ATOM 1492 C CA . LEU A 1 211 ? -6.881 -18.619 4.803 1.00 78.81 211 LEU A CA 1
ATOM 1493 C C . LEU A 1 211 ? -6.209 -19.016 3.487 1.00 78.81 211 LEU A C 1
ATOM 1495 O O . LEU A 1 211 ? -5.022 -19.328 3.490 1.00 78.81 211 LEU A O 1
ATOM 1499 N N . GLY A 1 212 ? -6.936 -18.963 2.370 1.00 76.50 212 GLY A N 1
ATOM 1500 C CA . GLY A 1 212 ? -6.388 -19.234 1.042 1.00 76.50 212 GLY A CA 1
ATOM 1501 C C . GLY A 1 212 ? -5.288 -18.243 0.665 1.00 76.50 212 GLY A C 1
ATOM 1502 O O . GLY A 1 212 ? -4.205 -18.656 0.259 1.00 76.50 212 GLY A O 1
ATOM 1503 N N . ALA A 1 213 ? -5.521 -16.945 0.881 1.00 73.94 213 ALA A N 1
ATOM 1504 C CA . ALA A 1 213 ? -4.521 -15.906 0.645 1.00 73.94 213 ALA A CA 1
ATOM 1505 C C . ALA A 1 213 ? -3.290 -16.072 1.553 1.00 73.94 213 ALA A C 1
ATOM 1507 O O . ALA A 1 213 ? -2.162 -16.004 1.072 1.00 73.94 213 ALA A O 1
ATOM 1508 N N . ALA A 1 214 ? -3.489 -16.345 2.847 1.00 72.88 214 ALA A N 1
ATOM 1509 C CA . ALA A 1 214 ? -2.396 -16.595 3.785 1.00 72.88 214 ALA A CA 1
ATOM 1510 C C . ALA A 1 214 ? -1.581 -17.841 3.403 1.00 72.88 214 ALA A C 1
ATOM 1512 O O . ALA A 1 214 ? -0.354 -17.806 3.460 1.00 72.88 214 ALA A O 1
ATOM 1513 N N . GLY A 1 215 ? -2.246 -18.914 2.965 1.00 70.88 215 GLY A N 1
ATOM 1514 C CA . GLY A 1 215 ? -1.593 -20.121 2.462 1.00 70.88 215 GLY A CA 1
ATOM 1515 C C . GLY A 1 215 ? -0.787 -19.867 1.187 1.00 70.88 215 GLY A C 1
ATOM 1516 O O . GLY A 1 215 ? 0.342 -20.333 1.083 1.00 70.88 215 GLY A O 1
ATOM 1517 N N . MET A 1 216 ? -1.322 -19.079 0.249 1.00 70.75 216 MET A N 1
ATOM 1518 C CA . MET A 1 216 ? -0.625 -18.707 -0.987 1.00 70.75 216 MET A CA 1
ATOM 1519 C C . MET A 1 216 ? 0.624 -17.864 -0.703 1.00 70.75 216 MET A C 1
ATOM 1521 O O . MET A 1 216 ? 1.706 -18.199 -1.178 1.00 70.75 216 MET A O 1
ATOM 1525 N N . VAL A 1 217 ? 0.496 -16.809 0.110 1.00 72.00 217 VAL A N 1
ATOM 1526 C CA . VAL A 1 217 ? 1.631 -15.965 0.518 1.00 72.00 217 VAL A CA 1
ATOM 1527 C C . VAL A 1 217 ? 2.666 -16.789 1.279 1.00 72.00 217 VAL A C 1
ATOM 1529 O O . VAL A 1 217 ? 3.852 -16.704 0.973 1.00 72.00 217 VAL A O 1
ATOM 1532 N N . GLY A 1 218 ? 2.220 -17.619 2.226 1.00 66.50 218 GLY A N 1
ATOM 1533 C CA . GLY A 1 218 ? 3.085 -18.546 2.950 1.00 66.50 218 GLY A CA 1
ATOM 1534 C C . GLY A 1 218 ? 3.858 -19.459 2.001 1.00 66.50 218 GLY A C 1
ATOM 1535 O O . GLY A 1 218 ? 5.075 -19.532 2.103 1.00 66.50 218 GLY A O 1
ATOM 1536 N N . GLY A 1 219 ? 3.181 -20.067 1.023 1.00 63.19 219 GLY A N 1
ATOM 1537 C CA . GLY A 1 219 ? 3.804 -20.916 0.006 1.00 63.19 219 GLY A CA 1
ATOM 1538 C C . GLY A 1 219 ? 4.869 -20.188 -0.817 1.00 63.19 219 GLY A C 1
ATOM 1539 O O . GLY A 1 219 ? 5.978 -20.699 -0.956 1.00 63.19 219 GLY A O 1
ATOM 1540 N N . ILE A 1 220 ? 4.578 -18.974 -1.299 1.00 67.88 220 ILE A N 1
ATOM 1541 C CA . ILE A 1 220 ? 5.553 -18.154 -2.039 1.00 67.88 220 ILE A CA 1
ATOM 1542 C C . ILE A 1 220 ? 6.781 -17.885 -1.165 1.00 67.88 220 ILE A C 1
ATOM 1544 O O . ILE A 1 220 ? 7.894 -18.233 -1.556 1.00 67.88 220 ILE A O 1
ATOM 1548 N N . VAL A 1 221 ? 6.583 -17.349 0.045 1.00 66.50 221 VAL A N 1
ATOM 1549 C CA . VAL A 1 221 ? 7.678 -17.032 0.978 1.00 66.50 221 VAL A CA 1
ATOM 1550 C C . VAL A 1 221 ? 8.515 -18.271 1.290 1.00 66.50 221 VAL A C 1
ATOM 1552 O O . VAL A 1 221 ? 9.742 -18.211 1.229 1.00 66.50 221 VAL A O 1
ATOM 1555 N N . THR A 1 222 ? 7.877 -19.408 1.571 1.00 68.25 222 THR A N 1
ATOM 1556 C CA . THR A 1 222 ? 8.581 -20.662 1.848 1.00 68.25 222 THR A CA 1
ATOM 1557 C C . THR A 1 222 ? 9.448 -21.090 0.668 1.00 68.25 222 THR A C 1
ATOM 1559 O O . THR A 1 222 ? 10.601 -21.437 0.887 1.00 68.25 222 THR A O 1
ATOM 1562 N N . THR A 1 223 ? 8.955 -21.012 -0.571 1.00 63.38 223 THR A N 1
ATOM 1563 C CA . THR A 1 223 ? 9.746 -21.408 -1.755 1.00 63.38 223 THR A CA 1
ATOM 1564 C C . THR A 1 223 ? 10.849 -20.420 -2.132 1.00 63.38 223 THR A C 1
ATOM 1566 O O . THR A 1 223 ? 11.809 -20.807 -2.791 1.00 63.38 223 THR A O 1
ATOM 1569 N N . VAL A 1 224 ? 10.747 -19.159 -1.706 1.00 61.41 224 VAL A N 1
ATOM 1570 C CA . VAL A 1 224 ? 11.834 -18.180 -1.853 1.00 61.41 224 VAL A CA 1
ATOM 1571 C C . VAL A 1 224 ? 12.947 -18.455 -0.837 1.00 61.41 224 VAL A C 1
ATOM 1573 O O . VAL A 1 224 ? 14.121 -18.412 -1.191 1.00 61.41 224 VAL A O 1
ATOM 1576 N N . VAL A 1 225 ? 12.593 -18.762 0.417 1.00 66.56 225 VAL A N 1
ATOM 1577 C CA . VAL A 1 225 ? 13.571 -19.040 1.489 1.00 66.56 225 VAL A CA 1
ATOM 1578 C C . VAL A 1 225 ? 14.188 -20.433 1.349 1.00 66.56 225 VAL A C 1
ATOM 1580 O O . VAL A 1 225 ? 15.374 -20.616 1.611 1.00 66.56 225 VAL A O 1
ATOM 1583 N N . MET A 1 226 ? 13.391 -21.412 0.928 1.00 68.75 226 MET A N 1
ATOM 1584 C CA . MET A 1 226 ? 13.795 -22.800 0.736 1.00 68.75 226 MET A CA 1
ATOM 1585 C C . MET A 1 226 ? 13.373 -23.265 -0.666 1.00 68.75 226 MET A C 1
ATOM 1587 O O . MET A 1 226 ? 12.310 -23.872 -0.826 1.00 68.75 226 MET A O 1
ATOM 1591 N N . PRO A 1 227 ? 14.185 -22.962 -1.695 1.00 65.56 227 PRO A N 1
ATOM 1592 C CA . PRO A 1 227 ? 13.898 -23.356 -3.068 1.00 65.56 227 PRO A CA 1
ATOM 1593 C C . PRO A 1 227 ? 13.851 -24.877 -3.222 1.00 65.56 227 PRO A C 1
ATOM 1595 O O . PRO A 1 227 ? 14.598 -25.609 -2.570 1.00 65.56 227 PRO A O 1
ATOM 1598 N N . ALA A 1 228 ? 13.003 -25.363 -4.126 1.00 72.62 228 ALA A N 1
ATOM 1599 C CA . ALA A 1 228 ? 12.999 -26.774 -4.484 1.00 72.62 228 ALA A CA 1
ATOM 1600 C C . ALA A 1 228 ? 14.184 -27.071 -5.411 1.00 72.62 228 ALA A C 1
ATOM 1602 O O . ALA A 1 228 ? 14.437 -26.341 -6.371 1.00 72.62 228 ALA A O 1
ATOM 1603 N N . HIS A 1 229 ? 14.904 -28.154 -5.130 1.00 66.81 229 HIS A N 1
ATOM 1604 C CA . HIS A 1 229 ? 16.065 -28.572 -5.906 1.00 66.81 229 HIS A CA 1
ATOM 1605 C C . HIS A 1 229 ? 15.705 -29.761 -6.791 1.00 66.81 229 HIS A C 1
ATOM 1607 O O . HIS A 1 229 ? 15.286 -30.806 -6.293 1.00 66.81 229 HIS A O 1
ATOM 1613 N N . VAL A 1 230 ? 15.897 -29.613 -8.100 1.00 72.81 230 VAL A N 1
ATOM 1614 C CA . VAL A 1 230 ? 15.793 -30.713 -9.060 1.00 72.81 230 VAL A CA 1
ATOM 1615 C C . VAL A 1 230 ? 17.180 -30.963 -9.625 1.00 72.81 230 VAL A C 1
ATOM 1617 O O . VAL A 1 230 ? 17.724 -30.124 -10.341 1.00 72.81 230 VAL A O 1
ATOM 1620 N N . SER A 1 231 ? 17.756 -32.115 -9.285 1.00 67.75 231 SER A N 1
ATOM 1621 C CA . SER A 1 231 ? 19.046 -32.536 -9.821 1.00 67.75 231 SER A CA 1
ATOM 1622 C C . SER A 1 231 ? 18.830 -33.412 -11.046 1.00 67.75 231 SER A C 1
ATOM 1624 O O . SER A 1 231 ? 18.214 -34.474 -10.955 1.00 67.75 231 SER A O 1
ATOM 1626 N N . MET A 1 232 ? 19.323 -32.966 -12.197 1.00 74.38 232 MET A N 1
ATOM 1627 C CA . MET A 1 232 ? 19.390 -33.768 -13.416 1.00 74.38 232 MET A CA 1
ATOM 1628 C C . MET A 1 232 ? 20.827 -34.233 -13.662 1.00 74.38 232 MET A C 1
ATOM 1630 O O . MET A 1 232 ? 21.768 -33.842 -12.968 1.00 74.38 232 MET A O 1
ATOM 1634 N N . GLN A 1 233 ? 21.009 -35.097 -14.660 1.00 71.31 233 GLN A N 1
ATOM 1635 C CA . GLN A 1 233 ? 22.300 -35.723 -14.956 1.00 71.31 233 GLN A CA 1
ATOM 1636 C C . GLN A 1 233 ? 23.421 -34.701 -15.228 1.00 71.31 233 GLN A C 1
ATOM 1638 O O . GLN A 1 233 ? 24.555 -34.937 -14.828 1.00 71.31 233 GLN A O 1
ATOM 1643 N N . TYR A 1 234 ? 23.097 -33.544 -15.816 1.00 57.69 234 TYR A N 1
ATOM 1644 C CA . TYR A 1 234 ? 24.084 -32.534 -16.232 1.00 57.69 234 TYR A CA 1
ATOM 1645 C C . TYR A 1 234 ? 23.848 -31.127 -15.650 1.00 57.69 234 TYR A C 1
ATOM 1647 O O . TYR A 1 234 ? 24.714 -30.259 -15.748 1.00 57.69 234 TYR A O 1
ATOM 1655 N N . VAL A 1 235 ? 22.687 -30.886 -15.035 1.00 62.31 235 VAL A N 1
ATOM 1656 C CA . VAL A 1 235 ? 22.250 -29.563 -14.564 1.00 62.31 235 VAL A CA 1
ATOM 1657 C C . VAL A 1 235 ? 21.525 -29.721 -13.230 1.00 62.31 235 VAL A C 1
ATOM 1659 O O . VAL A 1 235 ? 20.697 -30.618 -13.080 1.00 62.31 235 VAL A O 1
ATOM 1662 N N . ASP A 1 236 ? 21.808 -28.835 -12.283 1.00 73.19 236 ASP A N 1
ATOM 1663 C CA . ASP A 1 236 ? 20.997 -28.629 -11.087 1.00 73.19 236 ASP A CA 1
ATOM 1664 C C . ASP A 1 236 ? 20.097 -27.410 -11.286 1.00 73.19 236 ASP A C 1
ATOM 1666 O O . ASP A 1 236 ? 20.554 -26.340 -11.676 1.00 73.19 236 ASP A O 1
ATOM 1670 N N . ILE A 1 237 ? 18.802 -27.556 -11.022 1.00 72.69 237 ILE A N 1
ATOM 1671 C CA . ILE A 1 237 ? 17.819 -26.484 -11.186 1.00 72.69 237 ILE A CA 1
ATOM 1672 C C . ILE A 1 237 ? 17.243 -26.145 -9.816 1.00 72.69 237 ILE A C 1
ATOM 1674 O O . ILE A 1 237 ? 16.696 -27.013 -9.132 1.00 72.69 237 ILE A O 1
ATOM 1678 N N . ARG A 1 238 ? 17.336 -24.871 -9.420 1.00 72.81 238 ARG A N 1
ATOM 1679 C CA . ARG A 1 238 ? 16.598 -24.350 -8.260 1.00 72.81 238 ARG A CA 1
ATOM 1680 C C . ARG A 1 238 ? 15.296 -23.730 -8.732 1.00 72.81 238 ARG A C 1
ATOM 1682 O O . ARG A 1 238 ? 15.317 -22.853 -9.590 1.00 72.81 238 ARG A O 1
ATOM 1689 N N . LEU A 1 239 ? 14.184 -24.170 -8.165 1.00 74.38 239 LEU A N 1
ATOM 1690 C CA . LEU A 1 239 ? 12.848 -23.679 -8.477 1.00 74.38 239 LEU A CA 1
ATOM 1691 C C . LEU A 1 239 ? 12.320 -22.863 -7.297 1.00 74.38 239 LEU A C 1
ATOM 1693 O O . LEU A 1 239 ? 12.300 -23.346 -6.163 1.00 74.38 239 LEU A O 1
ATOM 1697 N N . ALA A 1 240 ? 11.859 -21.648 -7.572 1.00 76.00 240 ALA A N 1
ATOM 1698 C CA . ALA A 1 240 ? 11.159 -20.801 -6.612 1.00 76.00 240 ALA A CA 1
ATOM 1699 C C . ALA A 1 240 ? 9.862 -20.277 -7.235 1.00 76.00 240 ALA A C 1
ATOM 1701 O O . ALA A 1 240 ? 9.806 -20.042 -8.444 1.00 76.00 240 ALA A O 1
ATOM 1702 N N . LEU A 1 241 ? 8.812 -20.080 -6.433 1.00 75.56 241 LEU A N 1
ATOM 1703 C CA . LEU A 1 241 ? 7.614 -19.407 -6.930 1.00 75.56 241 LEU A CA 1
ATOM 1704 C C . LEU A 1 241 ? 7.919 -17.920 -7.111 1.00 75.56 241 LEU A C 1
ATOM 1706 O O . LEU A 1 241 ? 8.520 -17.283 -6.244 1.00 75.56 241 LEU A O 1
ATOM 1710 N N . SER A 1 242 ? 7.502 -17.369 -8.246 1.00 70.88 242 SER A N 1
ATOM 1711 C CA . SER A 1 242 ? 7.659 -15.951 -8.517 1.00 70.88 242 SER A CA 1
ATOM 1712 C C . SER A 1 242 ? 6.705 -15.148 -7.629 1.00 70.88 242 SER A C 1
ATOM 1714 O O . SER A 1 242 ? 5.504 -15.431 -7.607 1.00 70.88 242 SER A O 1
ATOM 1716 N N . PRO A 1 243 ? 7.203 -14.120 -6.923 1.00 62.78 243 PRO A N 1
ATOM 1717 C CA . PRO A 1 243 ? 6.356 -13.189 -6.189 1.00 62.78 243 PRO A CA 1
ATOM 1718 C C . PRO A 1 243 ? 5.661 -12.178 -7.116 1.00 62.78 243 PRO A C 1
ATOM 1720 O O . PRO A 1 243 ? 4.799 -11.430 -6.656 1.00 62.78 243 PRO A O 1
ATOM 1723 N N . SER A 1 244 ? 6.032 -12.126 -8.403 1.00 64.88 244 SER A N 1
ATOM 1724 C CA . SER A 1 244 ? 5.459 -11.168 -9.343 1.00 64.88 244 SER A CA 1
ATOM 1725 C C . SER A 1 244 ? 4.125 -11.662 -9.917 1.00 64.88 244 SER A C 1
ATOM 1727 O O . SER A 1 244 ? 4.070 -12.763 -10.471 1.00 64.88 244 SER A O 1
ATOM 1729 N N . PRO A 1 245 ? 3.053 -10.848 -9.875 1.00 65.38 245 PRO A N 1
ATOM 1730 C CA . PRO A 1 245 ? 1.780 -11.193 -10.503 1.00 65.38 245 PRO A CA 1
ATOM 1731 C C . PRO A 1 245 ? 1.858 -11.225 -12.037 1.00 65.38 245 PRO A C 1
ATOM 1733 O O . PRO A 1 245 ? 1.026 -11.877 -12.662 1.00 65.38 245 PRO A O 1
ATOM 1736 N N . SER A 1 246 ? 2.853 -10.572 -12.652 1.00 66.50 246 SER A N 1
ATOM 1737 C CA . SER A 1 246 ? 3.111 -10.659 -14.102 1.00 66.50 246 SER A CA 1
ATOM 1738 C C . SER A 1 246 ? 3.472 -12.070 -14.560 1.00 66.50 246 SER A C 1
ATOM 1740 O O . SER A 1 246 ? 3.233 -12.428 -15.711 1.00 66.50 246 SER A O 1
ATOM 1742 N N . ASP A 1 247 ? 4.023 -12.869 -13.648 1.00 69.06 247 ASP A N 1
ATOM 1743 C CA . ASP A 1 247 ? 4.569 -14.186 -13.956 1.00 69.06 247 ASP A CA 1
ATOM 1744 C C . ASP A 1 247 ? 3.514 -15.284 -13.728 1.00 69.06 247 ASP A C 1
ATOM 1746 O O . ASP A 1 247 ? 3.811 -16.466 -13.872 1.00 69.06 247 ASP A O 1
ATOM 1750 N N . LEU A 1 248 ? 2.270 -14.923 -13.374 1.00 75.31 248 LEU A N 1
ATOM 1751 C CA . LEU A 1 248 ? 1.161 -15.871 -13.227 1.00 75.31 248 LEU A CA 1
ATOM 1752 C C . LEU A 1 248 ? 0.985 -16.694 -14.509 1.00 75.31 248 LEU A C 1
ATOM 1754 O O . LEU A 1 248 ? 0.847 -16.147 -15.603 1.00 75.31 248 LEU A O 1
ATOM 1758 N N . GLY A 1 249 ? 0.981 -18.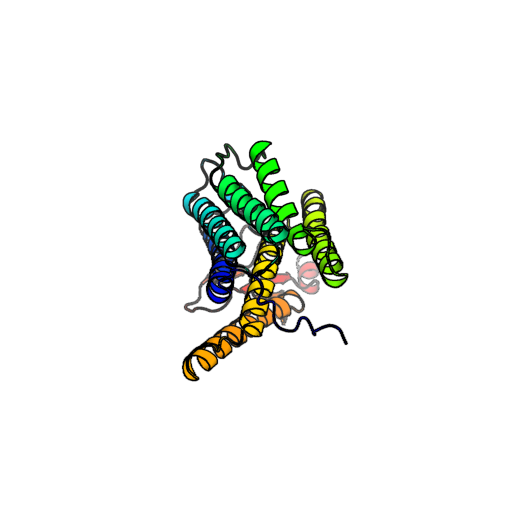020 -14.366 1.00 75.06 249 GLY A N 1
ATOM 1759 C CA . GLY A 1 249 ? 0.895 -18.925 -15.513 1.00 75.06 249 GLY A CA 1
ATOM 1760 C C . GLY A 1 249 ? 2.168 -18.997 -16.365 1.00 75.06 249 GLY A C 1
ATOM 1761 O O . GLY A 1 249 ? 2.105 -19.488 -17.490 1.00 75.06 249 GLY A O 1
ATOM 1762 N N . ARG A 1 250 ? 3.314 -18.495 -15.881 1.00 78.94 250 ARG A N 1
ATOM 1763 C CA . ARG A 1 250 ? 4.592 -18.513 -16.608 1.00 78.94 250 ARG A CA 1
ATOM 1764 C C . ARG A 1 250 ? 5.704 -19.188 -15.816 1.00 78.94 250 ARG A C 1
ATOM 1766 O O . ARG A 1 250 ? 5.765 -19.125 -14.590 1.00 78.94 250 ARG A O 1
ATOM 1773 N N . VAL A 1 251 ? 6.614 -19.811 -16.550 1.00 76.38 251 VAL A N 1
ATOM 1774 C CA . VAL A 1 251 ? 7.909 -20.286 -16.077 1.00 76.38 251 VAL A CA 1
ATOM 1775 C C . VAL A 1 251 ? 8.971 -19.407 -16.722 1.00 76.38 251 VAL A C 1
ATOM 1777 O O . VAL A 1 251 ? 9.054 -19.355 -17.947 1.00 76.38 251 VAL A O 1
ATOM 1780 N N . VAL A 1 252 ? 9.757 -18.714 -15.902 1.00 79.56 252 VAL A N 1
ATOM 1781 C CA . VAL A 1 252 ? 10.835 -17.824 -16.343 1.00 79.56 252 VAL A CA 1
ATOM 1782 C C . VAL A 1 252 ? 12.170 -18.450 -15.958 1.00 79.56 252 VAL A C 1
ATOM 1784 O O . VAL A 1 252 ? 12.417 -18.744 -14.783 1.00 79.56 252 VAL A O 1
ATOM 1787 N N . VAL A 1 253 ? 13.033 -18.662 -16.946 1.00 80.88 253 VAL A N 1
ATOM 1788 C CA . VAL A 1 253 ? 14.413 -19.111 -16.750 1.00 80.88 253 VAL A CA 1
ATOM 1789 C C . VAL A 1 253 ? 15.328 -17.940 -17.099 1.00 80.88 253 VAL A C 1
ATOM 1791 O O . VAL A 1 253 ? 15.486 -17.646 -18.286 1.00 80.88 253 VAL A O 1
ATOM 1794 N N . PRO A 1 254 ? 15.919 -17.249 -16.109 1.00 70.25 254 PRO A N 1
ATOM 1795 C CA . PRO A 1 254 ? 16.808 -16.146 -16.399 1.00 70.25 254 PRO A CA 1
ATOM 1796 C C . PRO A 1 254 ? 18.099 -16.681 -17.011 1.00 70.25 254 PRO A C 1
ATOM 1798 O O . PRO A 1 254 ? 18.739 -17.571 -16.440 1.00 70.25 254 PRO A O 1
ATOM 1801 N N . THR A 1 255 ? 18.491 -16.153 -18.169 1.00 69.69 255 THR A N 1
ATOM 1802 C CA . THR A 1 255 ? 19.769 -16.502 -18.805 1.00 69.69 255 THR A CA 1
ATOM 1803 C C . THR A 1 255 ? 20.566 -15.250 -19.150 1.00 69.69 255 THR A C 1
ATOM 1805 O O . THR A 1 255 ? 20.014 -14.168 -19.320 1.00 69.69 255 THR A O 1
ATOM 1808 N N . VAL A 1 256 ? 21.888 -15.398 -19.282 1.00 66.56 256 VAL A N 1
ATOM 1809 C CA . VAL A 1 256 ? 22.817 -14.288 -19.575 1.00 66.56 256 VAL A CA 1
ATOM 1810 C C . VAL A 1 256 ? 22.527 -13.623 -20.933 1.00 66.56 256 VAL A C 1
ATOM 1812 O O . VAL A 1 256 ? 22.897 -12.475 -21.149 1.00 66.56 256 VAL A O 1
ATOM 1815 N N . LEU A 1 257 ? 21.851 -14.331 -21.844 1.00 63.41 257 LEU A N 1
ATOM 1816 C CA . LEU A 1 257 ? 21.528 -13.873 -23.200 1.00 63.41 257 LEU A CA 1
ATOM 1817 C C . LEU A 1 257 ? 20.069 -13.403 -23.352 1.00 63.41 257 LEU A C 1
ATOM 1819 O O . LEU A 1 257 ? 19.669 -13.016 -24.448 1.00 63.41 257 LEU A O 1
ATOM 1823 N N . GLY A 1 258 ? 19.284 -13.433 -22.272 1.00 54.03 258 GLY A N 1
ATOM 1824 C CA . GLY A 1 258 ? 17.852 -13.135 -22.269 1.00 54.03 258 GLY A CA 1
ATOM 1825 C C . GLY A 1 258 ? 17.027 -14.261 -21.648 1.00 54.03 258 GLY A C 1
ATOM 1826 O O . GLY A 1 258 ? 17.419 -15.428 -21.663 1.00 54.03 258 GLY A O 1
ATOM 1827 N N . ASP A 1 259 ? 15.885 -13.918 -21.070 1.00 74.38 259 ASP A N 1
ATOM 1828 C CA . ASP A 1 259 ? 15.074 -14.874 -20.319 1.00 74.38 259 ASP A CA 1
ATOM 1829 C C . ASP A 1 259 ? 14.333 -15.838 -21.258 1.00 74.38 259 ASP A C 1
ATOM 1831 O O . ASP A 1 259 ? 13.766 -15.439 -22.278 1.00 74.38 259 ASP A O 1
ATOM 1835 N N . LEU A 1 260 ? 14.325 -17.128 -20.911 1.00 70.50 260 LEU A N 1
ATOM 1836 C CA . LEU A 1 260 ? 13.472 -18.118 -21.570 1.00 70.50 260 LEU A CA 1
ATOM 1837 C C . LEU A 1 260 ? 12.133 -18.176 -20.832 1.00 70.50 260 LEU A C 1
ATOM 1839 O O . LEU A 1 260 ? 12.083 -18.524 -19.650 1.00 70.50 260 LEU A O 1
ATOM 1843 N N . GLU A 1 261 ? 11.049 -17.866 -21.540 1.00 79.75 261 GLU A N 1
ATOM 1844 C CA . GLU A 1 261 ? 9.688 -17.902 -21.003 1.00 79.75 261 GLU A CA 1
ATOM 1845 C C . GLU A 1 261 ? 8.899 -19.089 -21.568 1.00 79.75 261 GLU A C 1
ATOM 1847 O O . GLU A 1 261 ? 8.832 -19.295 -22.781 1.00 79.75 261 GLU A O 1
ATOM 1852 N N . ALA A 1 262 ? 8.243 -19.848 -20.690 1.00 76.38 262 ALA A N 1
ATOM 1853 C CA . ALA A 1 262 ? 7.263 -20.863 -21.063 1.00 76.38 262 ALA A CA 1
ATOM 1854 C C . ALA A 1 262 ? 5.936 -20.602 -20.340 1.00 76.38 262 ALA A C 1
ATOM 1856 O O . ALA A 1 262 ? 5.897 -20.478 -19.119 1.00 76.38 262 ALA A O 1
ATOM 1857 N N . GLY A 1 263 ? 4.835 -20.510 -21.087 1.00 79.69 263 GLY A N 1
ATOM 1858 C CA . GLY A 1 263 ? 3.496 -20.311 -20.529 1.00 79.69 263 GLY A CA 1
ATOM 1859 C C . GLY A 1 263 ? 2.763 -21.629 -20.278 1.00 79.69 263 GLY A C 1
ATOM 1860 O O . GLY A 1 263 ? 2.933 -22.594 -21.020 1.00 79.69 263 GLY A O 1
ATOM 1861 N N . PHE A 1 264 ? 1.897 -21.660 -19.269 1.00 78.06 264 PHE A N 1
ATOM 1862 C CA . PHE A 1 264 ? 0.953 -22.749 -19.034 1.00 78.06 264 PHE A CA 1
ATOM 1863 C C . PHE A 1 264 ? -0.444 -22.199 -18.716 1.00 78.06 264 PHE A C 1
ATOM 1865 O O . PHE A 1 264 ? -0.605 -21.138 -18.116 1.00 78.06 264 PHE A O 1
ATOM 1872 N N . ALA A 1 265 ? -1.483 -22.920 -19.139 1.00 62.94 265 ALA A N 1
ATOM 1873 C CA . ALA A 1 265 ? -2.864 -22.494 -18.941 1.00 62.94 265 ALA A CA 1
ATOM 1874 C C . ALA A 1 265 ? -3.295 -22.705 -17.478 1.00 62.94 265 ALA A C 1
ATOM 1876 O O . ALA A 1 265 ? -3.423 -23.841 -17.023 1.00 62.94 265 ALA A O 1
ATOM 1877 N N . GLY A 1 266 ? -3.530 -21.619 -16.735 1.00 63.84 266 GLY A N 1
ATOM 1878 C CA . GLY A 1 266 ? -4.053 -21.678 -15.367 1.00 63.84 266 GLY A CA 1
ATOM 1879 C C . GLY A 1 266 ? -3.739 -20.441 -14.523 1.00 63.84 266 GLY A C 1
ATOM 1880 O O . GLY A 1 266 ? -2.997 -19.559 -14.938 1.00 63.84 266 GLY A O 1
ATOM 1881 N N . ILE A 1 267 ? -4.301 -20.395 -13.310 1.00 66.06 267 ILE A N 1
ATOM 1882 C CA . ILE A 1 267 ? -4.096 -19.318 -12.317 1.00 66.06 267 ILE A CA 1
ATOM 1883 C C . ILE A 1 267 ? -3.086 -19.780 -11.249 1.00 66.06 267 ILE A C 1
ATOM 1885 O O . ILE A 1 267 ? -3.318 -19.638 -10.049 1.00 66.06 267 ILE A O 1
ATOM 1889 N N . ALA A 1 268 ? -1.991 -20.423 -11.665 1.00 67.19 268 ALA A N 1
ATOM 1890 C CA . ALA A 1 268 ? -0.941 -20.817 -10.725 1.00 67.19 268 ALA A CA 1
ATOM 1891 C C . ALA A 1 268 ? 0.111 -19.703 -10.599 1.00 67.19 268 ALA A C 1
ATOM 1893 O O . ALA A 1 268 ? 0.359 -19.000 -11.587 1.00 67.19 268 ALA A O 1
ATOM 1894 N N . PRO A 1 269 ? 0.741 -19.544 -9.417 1.00 67.75 269 PRO A N 1
ATOM 1895 C CA . PRO A 1 269 ? 1.875 -18.641 -9.257 1.00 67.75 269 PRO A CA 1
ATOM 1896 C C . PRO A 1 269 ? 2.959 -18.965 -10.287 1.00 67.75 269 PRO A C 1
ATOM 1898 O O . PRO A 1 269 ? 3.174 -20.135 -10.613 1.00 67.75 269 PRO A O 1
ATOM 1901 N N . GLY A 1 270 ? 3.631 -17.931 -10.789 1.00 75.94 270 GLY A N 1
ATOM 1902 C CA . GLY A 1 270 ? 4.755 -18.117 -11.699 1.00 75.94 270 GLY A CA 1
ATOM 1903 C C . GLY A 1 270 ? 5.872 -18.930 -11.067 1.00 75.94 270 GLY A C 1
ATOM 1904 O O . GLY A 1 270 ? 5.976 -19.011 -9.844 1.00 75.94 270 GLY A O 1
ATOM 1905 N N . VAL A 1 271 ? 6.737 -19.509 -11.888 1.00 74.44 271 VAL A N 1
ATOM 1906 C CA . VAL A 1 271 ? 7.902 -20.272 -11.426 1.00 74.44 271 VAL A CA 1
ATOM 1907 C C . VAL A 1 271 ? 9.161 -19.635 -11.993 1.00 74.44 271 VAL A C 1
ATOM 1909 O O . VAL A 1 271 ? 9.252 -19.413 -13.195 1.00 74.44 271 VAL A O 1
ATOM 1912 N N . ARG A 1 272 ? 10.146 -19.357 -11.139 1.00 77.31 272 ARG A N 1
ATOM 1913 C CA . ARG A 1 272 ? 11.501 -18.990 -11.557 1.00 77.31 272 ARG A CA 1
ATOM 1914 C C . ARG A 1 272 ? 12.412 -20.192 -11.416 1.00 77.31 272 ARG A C 1
ATOM 1916 O O . ARG A 1 272 ? 12.458 -20.809 -10.350 1.00 77.31 272 ARG A O 1
ATOM 1923 N N . ALA A 1 273 ? 13.130 -20.512 -12.484 1.00 77.12 273 ALA A N 1
ATOM 1924 C CA . ALA A 1 273 ? 14.093 -21.601 -12.501 1.00 77.12 273 ALA A CA 1
ATOM 1925 C C . ALA A 1 273 ? 15.506 -21.043 -12.662 1.00 77.12 273 ALA A C 1
ATOM 1927 O O . ALA A 1 273 ? 15.779 -20.337 -13.623 1.00 77.12 273 ALA A O 1
ATOM 1928 N N . PHE A 1 274 ? 16.407 -21.387 -11.748 1.00 77.25 274 PHE A N 1
ATOM 1929 C CA . PHE A 1 274 ? 17.814 -20.995 -11.792 1.00 77.25 274 PHE A CA 1
ATOM 1930 C C . PHE A 1 274 ? 18.662 -22.229 -12.116 1.00 77.25 274 PHE A C 1
ATOM 1932 O O . PHE A 1 274 ? 18.978 -23.003 -11.203 1.00 77.25 274 PHE A O 1
ATOM 1939 N N . PRO A 1 275 ? 18.978 -22.470 -13.398 1.00 67.50 275 PRO A N 1
ATOM 1940 C CA . PRO A 1 275 ? 19.813 -23.590 -13.797 1.00 67.50 275 PRO A CA 1
ATOM 1941 C C . PRO A 1 275 ? 21.281 -23.313 -13.449 1.00 67.50 275 PRO A C 1
ATOM 1943 O O . PRO A 1 275 ? 21.806 -22.228 -13.689 1.00 67.50 275 PRO A O 1
ATOM 1946 N N . GLN A 1 276 ? 21.956 -24.316 -12.900 1.00 65.00 276 GLN A N 1
ATOM 1947 C CA . GLN A 1 276 ? 23.391 -24.339 -12.649 1.00 65.00 276 GLN A CA 1
ATOM 1948 C C . GLN A 1 276 ? 23.975 -25.613 -13.258 1.00 65.00 276 GLN A C 1
ATOM 1950 O O . GLN A 1 276 ? 23.524 -26.719 -12.967 1.00 65.00 276 GLN A O 1
ATOM 1955 N N . VAL A 1 277 ? 24.971 -25.468 -14.130 1.00 66.62 277 VAL A N 1
ATOM 1956 C CA . VAL A 1 277 ? 25.674 -26.617 -14.718 1.00 66.62 277 VAL A CA 1
ATOM 1957 C C . VAL A 1 277 ? 26.559 -27.252 -13.645 1.00 66.62 277 VAL A C 1
ATOM 1959 O O . VAL A 1 277 ? 27.245 -26.541 -12.909 1.00 66.62 277 VAL A O 1
ATOM 1962 N N . LYS A 1 278 ? 26.542 -28.586 -13.542 1.00 65.06 278 LYS A N 1
ATOM 1963 C CA . LYS A 1 278 ? 27.377 -29.308 -12.571 1.00 65.06 278 LYS A CA 1
ATOM 1964 C C . LYS A 1 278 ? 28.860 -29.152 -12.912 1.00 65.06 278 LYS A C 1
ATOM 1966 O O . LYS A 1 278 ? 29.244 -29.250 -14.077 1.00 65.06 278 LYS A O 1
ATOM 1971 N N . ALA A 1 279 ? 29.689 -28.953 -11.887 1.00 60.00 279 ALA A N 1
ATOM 1972 C CA . ALA A 1 279 ? 31.126 -28.710 -12.039 1.00 60.00 279 ALA A CA 1
ATOM 1973 C C . ALA A 1 279 ? 31.850 -29.824 -12.823 1.00 60.00 279 ALA A C 1
ATOM 1975 O O . ALA A 1 279 ? 32.734 -29.518 -13.618 1.00 60.00 279 ALA A O 1
ATOM 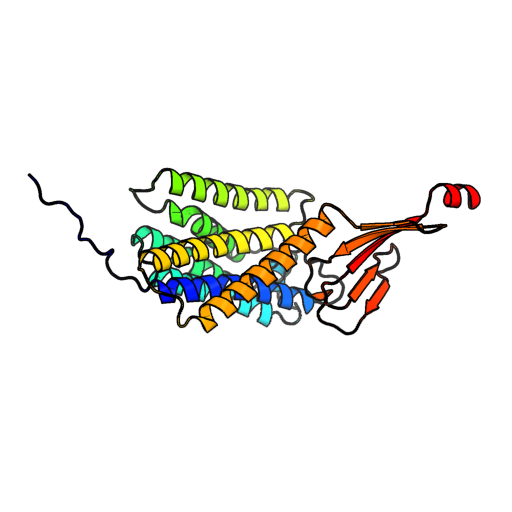1976 N N . ASP A 1 280 ? 31.404 -31.078 -12.685 1.00 57.44 280 ASP A N 1
ATOM 1977 C CA . ASP A 1 280 ? 31.967 -32.252 -13.374 1.00 57.44 280 ASP A CA 1
ATOM 1978 C C . ASP A 1 280 ? 31.806 -32.211 -14.906 1.00 57.44 280 ASP A C 1
ATOM 1980 O O . ASP A 1 280 ? 32.526 -32.891 -15.631 1.00 57.44 280 ASP A O 1
ATOM 1984 N N . VAL A 1 281 ? 30.853 -31.421 -15.414 1.00 55.25 281 VAL A N 1
ATOM 1985 C CA . VAL A 1 281 ? 30.647 -31.220 -16.858 1.00 55.25 281 VAL A CA 1
ATOM 1986 C C . VAL A 1 281 ? 31.525 -30.080 -17.367 1.00 55.25 281 VAL A C 1
ATOM 1988 O O . VAL A 1 281 ? 32.064 -30.166 -18.469 1.00 55.25 281 VAL A O 1
ATOM 1991 N N . VAL A 1 282 ? 31.718 -29.035 -16.557 1.00 56.12 282 VAL A N 1
ATOM 1992 C CA . VAL A 1 282 ? 32.546 -27.872 -16.914 1.00 56.12 282 VAL A CA 1
ATOM 1993 C C . VAL A 1 282 ? 34.004 -28.288 -17.129 1.00 56.12 282 VAL A C 1
ATOM 1995 O O . VAL A 1 282 ? 34.612 -27.851 -18.098 1.00 56.12 282 VAL A O 1
ATOM 1998 N N . THR A 1 283 ? 34.522 -29.210 -16.313 1.00 50.31 283 THR A N 1
ATOM 1999 C CA . THR A 1 283 ? 35.879 -29.782 -16.441 1.00 50.31 283 THR A CA 1
ATOM 2000 C C . THR A 1 283 ? 36.053 -30.750 -17.614 1.00 50.31 283 THR A C 1
ATOM 2002 O O . THR A 1 283 ? 37.175 -31.100 -17.962 1.00 50.31 283 THR A O 1
ATOM 2005 N N . SER A 1 284 ? 34.964 -31.212 -18.238 1.00 52.53 284 SER A N 1
ATOM 2006 C CA . SER A 1 284 ? 35.026 -32.049 -19.449 1.00 52.53 284 SER A CA 1
ATOM 2007 C C . SER A 1 284 ? 35.021 -31.234 -20.748 1.00 52.53 284 SER A C 1
ATOM 2009 O O . SER A 1 284 ? 35.318 -31.767 -21.815 1.00 52.53 284 SER A O 1
ATOM 2011 N N . ILE A 1 285 ? 34.681 -29.943 -20.653 1.00 52.97 285 ILE A N 1
ATOM 2012 C CA . ILE A 1 285 ? 34.601 -28.993 -21.772 1.00 52.97 285 ILE A CA 1
ATOM 2013 C C . ILE A 1 285 ? 35.772 -27.982 -21.723 1.00 52.97 285 ILE A C 1
ATOM 2015 O O . ILE A 1 285 ? 35.993 -27.260 -22.697 1.00 52.97 285 ILE A O 1
ATOM 2019 N N . GLY A 1 286 ? 36.565 -27.971 -20.640 1.00 43.94 286 GLY A N 1
ATOM 2020 C CA . GLY A 1 286 ? 37.786 -27.174 -20.478 1.00 43.94 286 GLY A CA 1
ATOM 2021 C C . GLY A 1 286 ? 38.790 -27.821 -19.537 1.00 43.94 286 GLY A C 1
ATOM 2022 O O . GLY A 1 286 ? 38.413 -28.049 -18.366 1.00 43.94 286 GLY A O 1
#

Radius of gyration: 22.61 Å; chains: 1; bounding box: 62×54×69 Å

Sequence (286 aa):
MPPTDLGRRPAGGMPRTAAVASLAAVLTYAVGSGIASALQPTGYAADQQSVTDLLADGVPFRWVAVGTFVLSGLMVVLAAIALPVARSRRGVLAVGGAAVTVLGLLPRDSMAVVEAPLLGCALVALLSLACWPVAGRRAREGDRIRAGVLLALVAGLGLAAVGDLGYGAYERVLAVALLGHVALAALHAWWVAGHRLGSRPVRMAVAAVVLGAAGMVGGIVTTVVMPAHVSMQYVDIRLALSPSPSDLGRVVVPTVLGDLEAGFAGIAPGVRAFPQVKADVVTSIG

Foldseek 3Di:
DDDDPPDDDLPAAQLVLLLVLLVQLLCLQLVLLLVLQLQFPPPRDLLAAALLQLCAPPTPPSVSSLSSQQSSLVSQLSSLNRASDDPQLSVLSNQLSVLSNVLSVDYHHHSVDDDPSNVVSVVSNQLSLLCSLVRDDDRDPVSVVSSVVLVVLVVVLVVSVVDVRRNSNSNSVSSSVSSVVSSVSSVVRCVVVVDDQPDPVSVVVVVCVVVVVVVLVVQQVCCVVPFDWDDDPFKIKTKGFDPRQSQFQWEWEDDPVGIDIDGHPDRHGHMYIDIDTDPVVVVVVD

Secondary structure (DSSP, 8-state):
-PPP-TT-PPSS--HHHHHHHHHHHHHHHHHHHHHHHHTS-TT--TTTS-SGGGGSTT-TTHHHHHHHHHHHHHHHHHHHHHS-S-HHHHHHHHHHHHHHHHHHHS----SS---HHHHHHHHHHHHHHHHGGG-STT--HHHHHHHHHHHHHHHHHHHHHHSSS-HHHHHHHHHHHHHHHHHHHHHHHHHHTT---SSHHHHHHHHHHHHHHHHHHHHHHHHHHS-EEEE-SSEEEEEEE---GGGTTEEEE--TT--EEEE-SSSPPPEEEEEEE-HHHHHHH-